Protein AF-A0A379KR46-F1 (afdb_monomer)

Secondary structure (DSSP, 8-state):
----------------------TTTTTHHHHHHHHHHHTTS-PPPHHHHHHHHS-HHHHHHHHHHHHHHHHTTT-TTS-HHHHHHHHHHHS-HHHHHHHHHHHTSTTT--HHHHHHHHHHHT-HHHHHHHTTSHHHHHHHHHHHHHHHHHHH-HHHHHHHHHHHHHHHHHHHHHHHHH-

Structure (mmCIF, N/CA/C/O backbone):
data_AF-A0A379KR46-F1
#
_entry.id   AF-A0A379KR46-F1
#
loop_
_atom_site.group_PDB
_atom_site.id
_atom_site.type_symbol
_atom_site.label_atom_id
_atom_site.label_alt_id
_atom_site.label_comp_id
_atom_site.label_asym_id
_atom_site.label_entity_id
_atom_site.label_seq_id
_atom_site.pdbx_PDB_ins_code
_atom_site.Cartn_x
_atom_site.Cartn_y
_atom_site.Cartn_z
_atom_site.occupancy
_atom_site.B_iso_or_equiv
_atom_site.auth_seq_id
_atom_site.auth_comp_id
_atom_site.auth_asym_id
_atom_site.auth_atom_id
_atom_site.pdbx_PDB_model_num
ATOM 1 N N . MET A 1 1 ? -64.060 18.396 -31.818 1.00 41.81 1 MET A N 1
ATOM 2 C CA . MET A 1 1 ? -65.207 18.612 -32.723 1.00 41.81 1 MET A CA 1
ATOM 3 C C . MET A 1 1 ? -65.000 19.946 -33.427 1.00 41.81 1 MET A C 1
ATOM 5 O O . MET A 1 1 ? -64.662 20.890 -32.730 1.00 41.81 1 MET A O 1
ATOM 9 N N . HIS A 1 2 ? -65.228 19.985 -34.747 1.00 34.94 2 HIS A N 1
ATOM 10 C CA . HIS A 1 2 ? -65.088 21.125 -35.679 1.00 34.94 2 HIS A CA 1
ATOM 11 C C . HIS A 1 2 ? -63.636 21.483 -36.040 1.00 34.94 2 HIS A C 1
ATOM 13 O O . HIS A 1 2 ? -62.817 21.691 -35.162 1.00 34.94 2 HIS A O 1
ATOM 19 N N . GLY A 1 3 ? -63.212 21.564 -37.299 1.00 32.44 3 GLY A N 1
ATOM 20 C CA . GLY A 1 3 ? -63.910 21.513 -38.584 1.00 32.44 3 GLY A CA 1
ATOM 21 C C . GLY A 1 3 ? -63.026 22.236 -39.611 1.00 32.44 3 GLY A C 1
ATOM 22 O O . GLY A 1 3 ? -62.538 23.323 -39.322 1.00 32.44 3 GLY A O 1
ATOM 23 N N . ARG A 1 4 ? -62.777 21.615 -40.774 1.00 38.91 4 ARG A N 1
ATOM 24 C CA . ARG A 1 4 ? -62.197 22.265 -41.974 1.00 38.91 4 ARG A CA 1
ATOM 25 C C . ARG A 1 4 ? -63.161 23.354 -42.501 1.00 38.91 4 ARG A C 1
ATOM 27 O O . ARG A 1 4 ? -64.336 23.296 -42.131 1.00 38.91 4 ARG A O 1
ATOM 34 N N . PRO A 1 5 ? -62.734 24.301 -43.366 1.00 45.25 5 PRO A N 1
ATOM 35 C CA . PRO A 1 5 ? -62.734 24.036 -44.819 1.00 45.25 5 PRO A CA 1
ATOM 36 C C . PRO A 1 5 ? -61.632 24.740 -45.652 1.00 45.25 5 PRO A C 1
ATOM 38 O O . PRO A 1 5 ? -60.876 25.578 -45.169 1.00 45.25 5 PRO A O 1
ATOM 41 N N . ASP A 1 6 ? -61.582 24.317 -46.918 1.00 38.91 6 ASP A N 1
ATOM 42 C CA . ASP A 1 6 ? -60.779 24.740 -48.073 1.00 38.91 6 ASP A CA 1
ATOM 43 C C . ASP A 1 6 ? -60.742 26.249 -48.394 1.00 38.91 6 ASP A C 1
ATOM 45 O O . ASP A 1 6 ? -61.705 26.962 -48.131 1.00 38.91 6 ASP A O 1
ATOM 49 N N . LEU A 1 7 ? -59.701 26.699 -49.118 1.00 32.31 7 LEU A N 1
ATOM 50 C CA . LEU A 1 7 ? -59.854 27.177 -50.508 1.00 32.31 7 LEU A CA 1
ATOM 51 C C . LEU A 1 7 ? -58.496 27.411 -51.205 1.00 32.31 7 LEU A C 1
ATOM 53 O O . LEU A 1 7 ? -57.558 27.971 -50.643 1.00 32.31 7 LEU A O 1
ATOM 57 N N . ALA A 1 8 ? -58.430 26.981 -52.463 1.00 38.91 8 ALA A N 1
ATOM 58 C CA . ALA A 1 8 ? -57.297 27.076 -53.377 1.00 38.91 8 ALA A CA 1
ATOM 59 C C . ALA A 1 8 ? -57.137 28.466 -54.022 1.00 38.91 8 ALA A C 1
ATOM 61 O O . ALA A 1 8 ? -58.141 29.090 -54.349 1.00 38.91 8 ALA A O 1
ATOM 62 N N . ILE A 1 9 ? -55.892 28.867 -54.339 1.00 33.34 9 ILE A N 1
ATOM 63 C CA . ILE A 1 9 ? -55.554 29.799 -55.437 1.00 33.34 9 ILE A CA 1
ATOM 64 C C . ILE A 1 9 ? -54.238 29.346 -56.120 1.00 33.34 9 ILE A C 1
ATOM 66 O O . ILE A 1 9 ? -53.209 29.166 -55.476 1.00 33.34 9 ILE A O 1
ATOM 70 N N . ILE A 1 10 ? -54.305 29.161 -57.442 1.00 32.22 10 ILE A N 1
ATOM 71 C CA . ILE A 1 10 ? -53.233 28.969 -58.456 1.00 32.22 10 ILE A CA 1
ATOM 72 C C . ILE A 1 10 ? -53.010 30.352 -59.148 1.00 32.22 10 ILE A C 1
ATOM 74 O O . ILE A 1 10 ? -53.949 31.144 -59.049 1.00 32.22 10 ILE A O 1
ATOM 78 N N . PRO A 1 11 ? -51.961 30.712 -59.948 1.00 39.53 11 PRO A N 1
ATOM 79 C CA . PRO A 1 11 ? -50.599 30.199 -60.227 1.00 39.53 11 PRO A CA 1
ATOM 80 C C . PRO A 1 11 ? -49.478 31.271 -60.069 1.00 39.53 11 PRO A C 1
ATOM 82 O O . PRO A 1 11 ? -49.727 32.470 -59.998 1.00 39.53 11 PRO A O 1
ATOM 85 N N . GLY A 1 12 ? -48.206 30.861 -60.164 1.00 31.16 12 GLY A N 1
ATOM 86 C CA . GLY A 1 12 ? -47.078 31.790 -60.328 1.00 31.16 12 GLY A CA 1
ATOM 87 C C . GLY A 1 12 ? -45.808 31.097 -60.814 1.00 31.16 12 GLY A C 1
ATOM 88 O O . GLY A 1 12 ? -44.987 30.645 -60.023 1.00 31.16 12 GLY A O 1
ATOM 89 N N . LEU A 1 13 ? -45.657 30.988 -62.132 1.00 37.47 13 LEU A N 1
ATOM 90 C CA . LEU A 1 13 ? -44.491 30.417 -62.797 1.00 37.47 13 LEU A CA 1
ATOM 91 C C . LEU A 1 13 ? -43.294 31.384 -62.687 1.00 37.47 13 LEU A C 1
ATOM 93 O O . LEU A 1 13 ? -43.319 32.454 -63.287 1.00 37.47 13 LEU A O 1
ATOM 97 N N . LYS A 1 14 ? -42.207 30.985 -62.017 1.00 35.34 14 LYS A N 1
ATOM 98 C CA . LYS A 1 14 ? -40.848 31.404 -62.402 1.00 35.34 14 LYS A CA 1
ATOM 99 C C . LYS A 1 14 ? -39.841 30.303 -62.075 1.00 35.34 14 LYS A C 1
ATOM 101 O O . LYS A 1 14 ? -39.459 30.091 -60.931 1.00 35.34 14 LYS A O 1
ATOM 106 N N . ARG A 1 15 ? -39.386 29.618 -63.127 1.00 43.03 15 ARG A N 1
ATOM 107 C CA . ARG A 1 15 ? -38.084 28.944 -63.139 1.00 43.03 15 ARG A CA 1
ATOM 108 C C . ARG A 1 15 ? -37.009 30.028 -63.054 1.00 43.03 15 ARG A C 1
ATOM 110 O O . ARG A 1 15 ? -36.939 30.873 -63.941 1.00 43.03 15 ARG A O 1
ATOM 117 N N . ALA A 1 16 ? -36.149 29.948 -62.048 1.00 40.12 16 ALA A N 1
ATOM 118 C CA . ALA A 1 16 ? -34.805 30.503 -62.104 1.00 40.12 16 ALA A CA 1
ATOM 119 C C . ALA A 1 16 ? -33.833 29.369 -61.766 1.00 40.12 16 ALA A C 1
ATOM 121 O O . ALA A 1 16 ? -33.983 28.672 -60.765 1.00 40.12 16 ALA A O 1
ATOM 122 N N . GLN A 1 17 ? -32.915 29.125 -62.691 1.00 44.91 17 GLN A N 1
ATOM 123 C CA . GLN A 1 17 ? -31.871 28.118 -62.605 1.00 44.91 17 GLN A CA 1
ATOM 124 C C . GLN A 1 17 ? -30.710 28.608 -61.720 1.00 44.91 17 GLN A C 1
ATOM 126 O O . GLN A 1 17 ? -30.436 29.803 -61.701 1.00 44.91 17 GLN A O 1
ATOM 131 N N . GLY A 1 18 ? -29.967 27.668 -61.115 1.00 39.28 18 GLY A N 1
ATOM 132 C CA . GLY A 1 18 ? -28.500 27.762 -61.019 1.00 39.28 18 GLY A CA 1
ATOM 133 C C . GLY A 1 18 ? -27.840 28.095 -59.668 1.00 39.28 18 GLY A C 1
ATOM 134 O O . GLY A 1 18 ? -27.579 29.257 -59.405 1.00 39.28 18 GLY A O 1
ATOM 135 N N . GLN A 1 19 ? -27.417 27.029 -58.957 1.00 52.78 19 GLN A N 1
ATOM 136 C CA . GLN A 1 19 ? -26.194 26.870 -58.116 1.00 52.78 19 GLN A CA 1
ATOM 137 C C . GLN A 1 19 ? -25.970 27.730 -56.840 1.00 52.78 19 GLN A C 1
ATOM 139 O O . GLN A 1 19 ? -26.456 28.848 -56.754 1.00 52.78 19 GLN A O 1
ATOM 144 N N . PRO A 1 20 ? -25.093 27.309 -55.891 1.00 49.78 20 PRO A N 1
ATOM 145 C CA . PRO A 1 20 ? -24.683 25.960 -55.468 1.00 49.78 20 PRO A CA 1
ATOM 146 C C . PRO A 1 20 ? -24.885 25.726 -53.945 1.00 49.78 20 PRO A C 1
ATOM 148 O O . PRO A 1 20 ? -24.762 26.641 -53.136 1.00 49.78 20 PRO A O 1
ATOM 151 N N . MET A 1 21 ? -25.104 24.473 -53.517 1.00 45.44 21 MET A N 1
ATO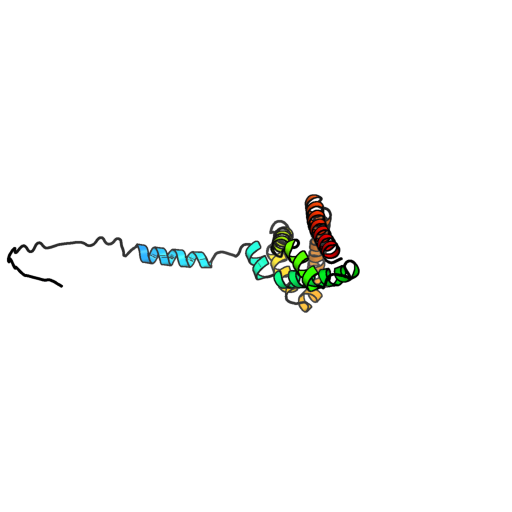M 152 C CA . MET A 1 21 ? -24.907 24.114 -52.102 1.00 45.44 21 MET A CA 1
ATOM 153 C C . MET A 1 21 ? -23.431 24.319 -51.730 1.00 45.44 21 MET A C 1
ATOM 155 O O . MET A 1 21 ? -22.558 23.849 -52.475 1.00 45.44 21 MET A O 1
ATOM 159 N N . PRO A 1 22 ? -23.116 24.990 -50.607 1.00 49.19 22 PRO A N 1
ATOM 160 C CA . PRO A 1 22 ? -21.738 25.211 -50.221 1.00 49.19 22 PRO A CA 1
ATOM 161 C C . PRO A 1 22 ? -21.111 23.851 -49.929 1.00 49.19 22 PRO A C 1
ATOM 163 O O . PRO A 1 22 ? -21.611 23.049 -49.141 1.00 49.19 22 PRO A O 1
ATOM 166 N N . ARG A 1 23 ? -19.982 23.597 -50.587 1.00 55.41 23 ARG A N 1
ATOM 167 C CA . ARG A 1 23 ? -19.127 22.409 -50.458 1.00 55.41 23 ARG A CA 1
ATOM 168 C C . ARG A 1 23 ? -18.487 22.272 -49.057 1.00 55.41 23 ARG A C 1
ATOM 170 O O . ARG A 1 23 ? -17.442 21.648 -48.932 1.00 55.41 23 ARG A O 1
ATOM 177 N N . LEU A 1 24 ? -19.083 22.852 -48.013 1.00 51.16 24 LEU A N 1
ATOM 178 C CA . LEU A 1 24 ? -18.524 22.947 -46.662 1.00 51.16 24 LEU A CA 1
ATOM 179 C C . LEU A 1 24 ? -18.776 21.686 -45.817 1.00 51.16 24 LEU A C 1
ATOM 181 O O . LEU A 1 24 ? -17.946 21.332 -44.988 1.00 51.16 24 LEU A O 1
ATOM 185 N N . CYS A 1 25 ? -19.857 20.939 -46.072 1.00 49.91 25 CYS A N 1
ATOM 186 C CA . CYS A 1 25 ? -20.172 19.729 -45.295 1.00 49.91 25 CYS A CA 1
ATOM 187 C C . CYS A 1 25 ? -19.333 18.493 -45.667 1.00 49.91 25 CYS A C 1
ATOM 189 O O . CYS A 1 25 ? -19.367 17.500 -44.949 1.00 49.91 25 CYS A O 1
ATOM 191 N N . LYS A 1 26 ? -18.569 18.521 -46.769 1.00 51.00 26 LYS A N 1
ATOM 192 C CA . LYS A 1 26 ? -17.764 17.365 -47.220 1.00 51.00 26 LYS A CA 1
ATOM 193 C C . LYS A 1 26 ? -16.313 17.372 -46.724 1.00 51.00 26 LYS A C 1
ATOM 195 O O . LYS A 1 26 ? -15.615 16.388 -46.931 1.00 51.00 26 LYS A O 1
ATOM 200 N N . LEU A 1 27 ? -15.875 18.442 -46.056 1.00 53.03 27 LEU A N 1
ATOM 201 C CA . LEU A 1 27 ? -14.517 18.569 -45.508 1.00 53.03 27 LEU A CA 1
ATOM 202 C C . LEU A 1 27 ? -14.442 18.353 -43.986 1.00 53.03 27 LEU A C 1
ATOM 204 O O . LEU A 1 27 ? -13.356 18.119 -43.470 1.00 53.03 27 LEU A O 1
ATOM 208 N N . LEU A 1 28 ? -15.574 18.360 -43.273 1.00 54.53 28 LEU A N 1
ATOM 209 C CA . LEU A 1 28 ? -15.612 18.106 -41.823 1.00 54.53 28 LEU A CA 1
ATOM 210 C C . LEU A 1 28 ? -15.568 16.612 -41.467 1.00 54.53 28 LEU A C 1
ATOM 212 O O . LEU A 1 28 ? -15.017 16.244 -40.433 1.00 54.53 28 LEU A O 1
ATOM 216 N N . LEU A 1 29 ? -16.095 15.741 -42.335 1.00 54.47 29 LEU A N 1
ATOM 217 C CA . LEU A 1 29 ? -16.080 14.292 -42.121 1.00 54.47 29 LEU A CA 1
ATOM 218 C C . LEU A 1 29 ? -14.655 13.696 -42.070 1.00 54.47 29 LEU A C 1
ATOM 220 O O . LEU A 1 29 ? -14.362 12.991 -41.109 1.00 54.47 29 LEU A O 1
ATOM 224 N N . PRO A 1 30 ? -13.732 13.984 -43.017 1.00 57.59 30 PRO A N 1
ATOM 225 C CA . PRO A 1 30 ? -12.372 13.441 -42.944 1.00 57.59 30 PRO A CA 1
ATOM 226 C C . PRO A 1 30 ? -11.552 14.022 -41.780 1.00 57.59 30 PRO A C 1
ATOM 228 O O . PRO A 1 30 ? -10.641 13.355 -41.300 1.00 57.59 30 PRO A O 1
ATOM 231 N N . LEU A 1 31 ? -11.892 15.220 -41.282 1.00 55.91 31 LEU A N 1
ATOM 232 C CA . LEU A 1 31 ? -11.213 15.826 -40.130 1.00 55.91 31 LEU A CA 1
ATOM 233 C C . LEU A 1 31 ? -11.553 15.109 -38.810 1.00 55.91 31 LEU A C 1
ATOM 235 O O . LEU A 1 31 ? -10.679 14.926 -37.967 1.00 55.91 31 LEU A O 1
ATOM 239 N N . LEU A 1 32 ? -12.801 14.649 -38.655 1.00 56.19 32 LEU A N 1
ATOM 240 C CA . LEU A 1 32 ? -13.227 13.843 -37.503 1.00 56.19 32 LEU A CA 1
ATOM 241 C C . LEU A 1 32 ? -12.596 12.440 -37.509 1.00 56.19 32 LEU A C 1
ATOM 243 O O . LEU A 1 32 ? -12.240 11.929 -36.451 1.00 56.19 32 LEU A O 1
ATOM 247 N N . PHE A 1 33 ? -12.386 11.842 -38.687 1.00 56.69 33 PHE A N 1
ATOM 248 C CA . PHE A 1 33 ? -11.682 10.557 -38.803 1.00 56.69 33 PHE A CA 1
ATOM 249 C C . PHE A 1 33 ? -10.163 10.677 -38.592 1.00 56.69 33 PHE A C 1
ATOM 251 O O . PHE A 1 33 ? -9.554 9.743 -38.078 1.00 56.69 33 PHE A O 1
ATOM 258 N N . ALA A 1 34 ? -9.548 11.819 -38.918 1.00 55.53 34 ALA A N 1
ATOM 259 C CA . ALA A 1 34 ? -8.129 12.056 -38.644 1.00 55.53 34 ALA A CA 1
ATOM 260 C C . ALA A 1 34 ? -7.836 12.240 -37.141 1.00 55.53 34 ALA A C 1
ATOM 262 O O . ALA A 1 34 ? -6.824 11.742 -36.657 1.00 55.53 34 ALA A O 1
ATOM 263 N N . ALA A 1 35 ? -8.740 12.878 -36.386 1.00 56.34 35 ALA A N 1
ATOM 264 C CA . ALA A 1 35 ? -8.610 13.016 -34.930 1.00 56.34 35 ALA A CA 1
ATOM 265 C C . ALA A 1 35 ? -8.801 11.684 -34.175 1.00 56.34 35 ALA A C 1
ATOM 267 O O . ALA A 1 35 ? -8.213 11.482 -33.114 1.00 56.34 35 ALA A O 1
ATOM 268 N N . ALA A 1 36 ? -9.582 10.749 -34.730 1.00 56.97 36 ALA A N 1
ATOM 269 C CA . ALA A 1 36 ? -9.750 9.416 -34.150 1.00 56.97 36 ALA A CA 1
ATOM 270 C C . ALA A 1 36 ? -8.470 8.560 -34.241 1.00 56.97 36 ALA A C 1
ATOM 272 O O . ALA A 1 36 ? -8.246 7.713 -33.382 1.00 56.97 36 ALA A O 1
ATOM 273 N N . LEU A 1 37 ? -7.608 8.797 -35.238 1.00 54.44 37 LEU A N 1
ATOM 274 C CA . LEU A 1 37 ? -6.364 8.039 -35.427 1.00 54.44 37 LEU A CA 1
ATOM 275 C C . LEU A 1 37 ? -5.211 8.529 -34.538 1.00 54.44 37 LEU A C 1
ATOM 277 O O . LEU A 1 37 ? -4.303 7.754 -34.259 1.00 54.44 37 LEU A O 1
ATOM 281 N N . THR A 1 38 ? -5.251 9.768 -34.035 1.00 56.41 38 THR A N 1
ATOM 282 C CA . THR A 1 38 ? -4.23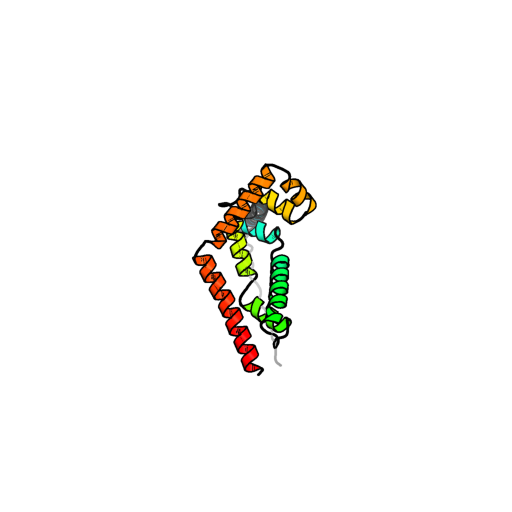5 10.277 -33.093 1.00 56.41 38 THR A CA 1
ATOM 283 C C . THR A 1 38 ? -4.512 9.897 -31.636 1.00 56.41 38 THR A C 1
ATOM 285 O O . THR A 1 38 ? -3.608 9.969 -30.812 1.00 56.41 38 THR A O 1
ATOM 288 N N . ALA A 1 39 ? -5.738 9.476 -31.302 1.00 57.09 39 ALA A N 1
ATOM 289 C CA . ALA A 1 39 ? -6.099 9.041 -29.948 1.00 57.09 39 ALA A CA 1
ATOM 290 C C . ALA A 1 39 ? -5.626 7.609 -29.616 1.00 57.09 39 ALA A C 1
ATOM 292 O O . ALA A 1 39 ? -5.644 7.215 -28.454 1.00 57.09 39 ALA A O 1
ATOM 293 N N . CYS A 1 40 ? -5.189 6.832 -30.614 1.00 57.72 40 CYS A N 1
ATOM 294 C CA . CYS A 1 40 ? -4.670 5.474 -30.412 1.00 57.72 40 CYS A CA 1
ATOM 295 C C . CYS A 1 40 ? -3.146 5.408 -30.210 1.00 57.72 40 CYS A C 1
ATOM 297 O O . CYS A 1 40 ? -2.644 4.339 -29.882 1.00 57.72 40 CYS A O 1
ATOM 299 N N . ASP A 1 41 ? -2.426 6.523 -30.374 1.00 59.97 41 ASP A N 1
ATOM 300 C CA . ASP A 1 41 ? -0.959 6.592 -30.233 1.00 59.97 41 ASP A CA 1
ATOM 301 C C . ASP A 1 41 ? -0.510 7.193 -28.887 1.00 59.97 41 ASP A C 1
ATOM 303 O O . ASP A 1 41 ? 0.678 7.414 -28.640 1.00 59.97 41 ASP A O 1
ATOM 307 N N . GLN A 1 42 ? -1.455 7.483 -27.989 1.00 73.50 42 GLN A N 1
ATOM 308 C CA . GLN A 1 42 ? -1.141 8.092 -26.705 1.00 73.50 42 GLN A CA 1
ATOM 309 C C . GLN A 1 42 ? -0.698 7.008 -25.720 1.00 73.50 42 GLN A C 1
ATOM 311 O O . GLN A 1 42 ? -1.503 6.216 -25.230 1.00 73.50 42 GLN A O 1
ATOM 316 N N . LYS A 1 43 ? 0.612 6.956 -25.448 1.00 82.75 43 LYS A N 1
ATOM 317 C CA . LYS A 1 43 ? 1.173 6.096 -24.400 1.00 82.75 43 LYS A CA 1
ATOM 318 C C . LYS A 1 43 ? 0.432 6.380 -23.083 1.00 82.75 43 LYS A C 1
ATOM 320 O O . LYS A 1 43 ? 0.350 7.552 -22.709 1.00 82.75 43 LYS A O 1
ATOM 325 N N . PRO A 1 44 ? -0.071 5.349 -22.376 1.00 90.50 44 PRO A N 1
ATOM 326 C CA . PRO A 1 44 ? -0.766 5.555 -21.114 1.00 90.50 44 PRO A CA 1
ATOM 327 C C . PRO A 1 44 ? 0.162 6.246 -20.117 1.00 90.50 44 PRO A C 1
ATOM 329 O O . PRO A 1 44 ? 1.358 5.942 -20.041 1.00 90.50 44 PRO A O 1
ATOM 332 N N . THR A 1 45 ? -0.390 7.162 -19.337 1.00 94.56 45 THR A N 1
ATOM 333 C CA . THR A 1 45 ? 0.309 7.811 -18.227 1.00 94.56 45 THR A CA 1
ATOM 334 C C . THR A 1 45 ? 0.753 6.776 -17.191 1.00 94.56 45 THR A C 1
ATOM 336 O O . THR A 1 45 ? 0.195 5.680 -17.100 1.00 94.56 45 THR A O 1
ATOM 339 N N . ARG A 1 46 ? 1.752 7.110 -16.363 1.00 95.94 46 ARG A N 1
ATOM 340 C CA . ARG A 1 46 ? 2.187 6.218 -15.274 1.00 95.94 46 ARG A CA 1
ATOM 341 C C . ARG A 1 46 ? 1.032 5.840 -14.340 1.00 95.94 46 ARG A C 1
ATOM 343 O O . ARG A 1 46 ? 0.949 4.694 -13.915 1.00 95.94 46 ARG A O 1
ATOM 350 N N . GLU A 1 47 ? 0.136 6.776 -14.051 1.00 96.75 47 GLU A N 1
ATOM 351 C CA . GLU A 1 47 ? -1.033 6.555 -13.194 1.00 96.75 47 GLU A CA 1
ATOM 352 C C . GLU A 1 47 ? -2.018 5.551 -13.808 1.00 96.75 47 GLU A C 1
ATOM 354 O O . GLU A 1 47 ? -2.431 4.605 -13.135 1.00 96.75 47 GLU A O 1
ATOM 359 N N . GLU A 1 48 ? -2.328 5.689 -15.100 1.00 95.69 48 GLU A N 1
ATOM 360 C CA . GLU A 1 48 ? -3.162 4.726 -15.833 1.00 95.69 48 GLU A CA 1
ATOM 361 C C . GLU A 1 48 ? -2.516 3.341 -15.867 1.00 95.69 48 GLU A C 1
ATOM 363 O O . GLU A 1 48 ? -3.190 2.334 -15.644 1.00 95.69 48 GLU A O 1
ATOM 368 N N . GLN A 1 49 ? -1.198 3.276 -16.080 1.00 95.00 49 GLN A N 1
ATOM 369 C CA . GLN A 1 49 ? -0.475 2.010 -16.044 1.00 95.00 49 GLN A CA 1
ATOM 370 C C . GLN A 1 49 ? -0.527 1.367 -14.654 1.00 95.00 49 GLN A C 1
ATOM 372 O O . GLN A 1 49 ? -0.732 0.160 -14.576 1.00 95.00 49 GLN A O 1
ATOM 377 N N . ILE A 1 50 ? -0.383 2.134 -13.566 1.00 95.38 50 ILE A N 1
ATOM 378 C CA . ILE A 1 50 ? -0.497 1.625 -12.188 1.00 95.38 50 ILE A CA 1
ATOM 379 C C . ILE A 1 50 ? -1.879 1.013 -11.954 1.00 95.38 50 ILE A C 1
ATOM 381 O O . ILE A 1 50 ? -1.955 -0.133 -11.513 1.00 95.38 50 ILE A O 1
ATOM 385 N N . VAL A 1 51 ? -2.951 1.739 -12.292 1.00 94.81 51 VAL A N 1
ATOM 386 C CA . VAL A 1 51 ? -4.336 1.268 -12.111 1.00 94.81 51 VAL A CA 1
ATOM 387 C C . VAL A 1 51 ? -4.615 0.017 -12.944 1.00 94.81 51 VAL A C 1
ATOM 389 O O . VAL A 1 51 ? -5.266 -0.905 -12.465 1.00 94.81 51 VAL A O 1
ATOM 392 N N . ALA A 1 52 ? -4.105 -0.043 -14.175 1.00 93.88 52 ALA A N 1
ATOM 393 C CA . ALA A 1 52 ? -4.312 -1.189 -15.055 1.00 93.88 52 ALA A CA 1
ATOM 394 C C . ALA A 1 52 ? -3.443 -2.406 -14.691 1.00 93.88 52 ALA A C 1
ATOM 396 O O . ALA A 1 52 ? -3.766 -3.535 -15.073 1.00 93.88 52 ALA A O 1
ATOM 397 N N . SER A 1 53 ? -2.308 -2.187 -14.020 1.00 92.12 53 SER A N 1
ATOM 398 C CA . SER A 1 53 ? -1.262 -3.204 -13.885 1.00 92.12 53 SER A CA 1
ATOM 399 C C . SER A 1 53 ? -1.193 -3.861 -12.519 1.00 92.12 53 SER A C 1
ATOM 401 O O . SER A 1 53 ? -0.966 -5.071 -12.439 1.00 92.12 53 SER A O 1
ATOM 403 N N . LEU A 1 54 ? -1.368 -3.073 -11.461 1.00 91.88 54 LEU A N 1
ATOM 404 C CA . LEU A 1 54 ? -1.199 -3.529 -10.090 1.00 91.88 54 LEU A CA 1
ATOM 405 C C . LEU A 1 54 ? -2.559 -3.946 -9.492 1.00 91.88 54 LEU A C 1
ATOM 407 O O . LEU A 1 54 ? -3.565 -3.292 -9.768 1.00 91.88 54 LEU A O 1
ATOM 411 N N . PRO A 1 55 ? -2.613 -5.006 -8.664 1.00 91.56 55 PRO A N 1
ATOM 412 C CA . PRO A 1 55 ? -3.854 -5.519 -8.076 1.00 91.56 55 PRO A CA 1
ATOM 413 C C . PRO A 1 55 ? -4.311 -4.654 -6.885 1.00 91.56 55 PRO A C 1
ATOM 415 O O . PRO A 1 55 ? -4.252 -5.070 -5.727 1.00 91.56 55 PRO A O 1
ATOM 418 N N . LEU A 1 56 ? -4.676 -3.394 -7.156 1.00 91.94 56 LEU A N 1
ATOM 419 C CA . LEU A 1 56 ? -4.993 -2.392 -6.130 1.00 91.94 56 LEU A CA 1
ATOM 420 C C . LEU A 1 56 ? -6.176 -2.818 -5.267 1.00 91.94 56 LEU A C 1
ATOM 422 O O . LEU A 1 56 ? -6.088 -2.757 -4.042 1.00 91.94 56 LEU A O 1
ATOM 426 N N . GLN A 1 57 ? -7.266 -3.245 -5.906 1.00 94.06 57 GLN A N 1
ATOM 427 C CA . GLN A 1 57 ? -8.490 -3.610 -5.205 1.00 94.06 57 GLN A CA 1
ATOM 428 C C . GLN A 1 57 ? -8.278 -4.870 -4.366 1.00 94.06 57 GLN A C 1
ATOM 430 O O . GLN A 1 57 ? -8.666 -4.906 -3.205 1.00 94.06 57 GLN A O 1
ATOM 435 N N . GLU A 1 58 ? -7.624 -5.891 -4.914 1.00 93.62 58 GLU A N 1
ATOM 436 C CA . GLU A 1 58 ? -7.380 -7.142 -4.200 1.00 93.62 58 GLU A CA 1
ATOM 437 C C . GLU A 1 58 ? -6.445 -6.927 -3.007 1.00 93.62 58 GLU A C 1
ATOM 439 O O . GLU A 1 58 ? -6.700 -7.447 -1.921 1.00 93.62 58 GLU A O 1
ATOM 444 N N . ALA A 1 59 ? -5.387 -6.126 -3.177 1.00 92.31 59 ALA A N 1
ATOM 445 C CA . ALA A 1 59 ? -4.494 -5.772 -2.078 1.00 92.31 59 ALA A CA 1
ATOM 446 C C . ALA A 1 59 ? -5.217 -4.954 -0.996 1.00 92.31 59 ALA A C 1
ATOM 448 O O . ALA A 1 59 ? -4.983 -5.174 0.192 1.00 92.31 59 ALA A O 1
ATOM 449 N N . TYR A 1 60 ? -6.094 -4.030 -1.397 1.00 96.19 60 TYR A N 1
ATOM 450 C CA . TYR A 1 60 ? -6.932 -3.254 -0.487 1.00 96.19 60 TYR A CA 1
ATOM 451 C C . TYR A 1 60 ? -7.846 -4.154 0.351 1.00 96.19 60 TYR A C 1
ATOM 453 O O . TYR A 1 60 ? -7.774 -4.126 1.579 1.00 96.19 60 TYR A O 1
ATOM 461 N N . GLU A 1 61 ? -8.650 -4.997 -0.301 1.00 97.38 61 GLU A N 1
ATOM 462 C CA . GLU A 1 61 ? -9.583 -5.901 0.380 1.00 97.38 61 GLU A CA 1
ATOM 463 C C . GLU A 1 61 ? -8.843 -6.864 1.312 1.00 97.38 61 GLU A C 1
ATOM 465 O O . GLU A 1 61 ? -9.215 -7.012 2.475 1.00 97.38 61 GLU A O 1
ATOM 470 N N . HIS A 1 62 ? -7.723 -7.434 0.855 1.00 96.12 62 HIS A N 1
ATOM 471 C CA . HIS A 1 62 ? -6.904 -8.315 1.684 1.00 96.12 62 HIS A CA 1
ATOM 472 C C . HIS A 1 62 ? -6.381 -7.618 2.950 1.00 96.12 62 HIS A C 1
ATOM 474 O O . HIS A 1 62 ? -6.352 -8.217 4.027 1.00 96.12 62 HIS A O 1
ATOM 480 N N . ASN A 1 63 ? -5.967 -6.352 2.844 1.00 94.94 63 ASN A N 1
ATOM 481 C CA . ASN A 1 63 ? -5.506 -5.578 3.995 1.00 94.94 63 ASN A CA 1
ATOM 482 C C . ASN A 1 63 ? -6.654 -5.256 4.958 1.00 94.94 63 ASN A C 1
ATOM 484 O O . ASN A 1 63 ? -6.482 -5.405 6.169 1.00 94.94 63 ASN A O 1
ATOM 488 N N . ILE A 1 64 ? -7.818 -4.866 4.433 1.00 97.94 64 ILE A N 1
ATOM 489 C CA . ILE A 1 64 ? -9.023 -4.597 5.222 1.00 97.94 64 ILE A CA 1
ATOM 490 C C . ILE A 1 64 ? -9.452 -5.846 6.003 1.00 97.94 64 ILE A C 1
ATOM 492 O O . ILE A 1 64 ? -9.647 -5.758 7.214 1.00 97.94 64 ILE A O 1
ATOM 496 N N . ASP A 1 65 ? -9.514 -7.011 5.355 1.00 97.94 65 ASP A N 1
ATOM 497 C CA . ASP A 1 65 ? -9.879 -8.275 6.006 1.00 97.94 65 ASP A CA 1
ATOM 498 C C . ASP A 1 65 ? -8.896 -8.649 7.119 1.00 97.94 65 ASP A C 1
ATOM 500 O O . ASP A 1 65 ? -9.292 -9.012 8.229 1.00 97.94 65 ASP A O 1
ATOM 504 N N . ARG A 1 66 ? -7.591 -8.504 6.863 1.00 97.75 66 ARG A N 1
ATOM 505 C CA . ARG A 1 66 ? -6.566 -8.778 7.877 1.00 97.75 66 ARG A CA 1
ATOM 506 C C . ARG A 1 66 ? -6.658 -7.835 9.069 1.00 97.75 66 ARG A C 1
ATOM 508 O O . ARG A 1 66 ? -6.487 -8.286 10.200 1.00 97.75 66 ARG A O 1
ATOM 515 N N . MET A 1 67 ? -6.891 -6.546 8.835 1.00 97.19 67 MET A N 1
ATOM 516 C CA . MET A 1 67 ? -7.043 -5.567 9.911 1.00 97.19 67 MET A CA 1
ATOM 517 C C . MET A 1 67 ? -8.317 -5.816 10.717 1.00 97.19 67 MET A C 1
ATOM 519 O O . MET A 1 67 ? -8.253 -5.789 11.944 1.00 97.19 67 MET A O 1
ATOM 523 N N . ALA A 1 68 ? -9.436 -6.125 10.054 1.00 98.00 68 ALA A N 1
ATOM 524 C CA . ALA A 1 68 ? -10.696 -6.436 10.721 1.00 98.00 68 ALA A CA 1
ATOM 525 C C . ALA A 1 68 ? -10.533 -7.631 11.665 1.00 98.00 68 ALA A C 1
ATOM 527 O O . ALA A 1 68 ? -10.814 -7.517 12.858 1.00 98.00 68 ALA A O 1
ATOM 528 N N . LEU A 1 69 ? -9.952 -8.728 11.166 1.00 96.81 69 LEU A N 1
ATOM 529 C CA . LEU A 1 69 ? -9.674 -9.917 11.967 1.00 96.81 69 LEU A CA 1
ATOM 530 C C . LEU A 1 69 ? -8.800 -9.603 13.191 1.00 96.81 69 LEU A C 1
ATOM 532 O O . LEU A 1 69 ? -9.039 -10.128 14.276 1.00 96.81 69 LEU A O 1
ATOM 536 N N . LEU A 1 70 ? -7.782 -8.752 13.045 1.00 96.44 70 LEU A N 1
ATOM 537 C CA . LEU A 1 70 ? -6.925 -8.367 14.169 1.00 96.44 70 LEU A CA 1
ATOM 538 C C . LEU A 1 70 ? -7.676 -7.538 15.218 1.00 96.44 70 LEU A C 1
ATOM 540 O O . LEU A 1 70 ? -7.481 -7.766 16.413 1.00 96.44 70 LEU A O 1
ATOM 544 N N . LEU A 1 71 ? -8.534 -6.618 14.780 1.00 97.25 71 LEU A N 1
ATOM 545 C CA . LEU A 1 71 ? -9.259 -5.693 15.651 1.00 97.25 71 LEU A CA 1
ATOM 546 C C . LEU A 1 71 ? -10.394 -6.355 16.438 1.00 97.25 71 LEU A C 1
ATOM 548 O O . LEU A 1 71 ? -10.705 -5.878 17.524 1.00 97.25 71 LEU A O 1
ATOM 552 N N . THR A 1 72 ? -10.935 -7.496 15.991 1.00 96.19 72 THR A N 1
ATOM 553 C CA . THR A 1 72 ? -11.901 -8.282 16.796 1.00 96.19 72 THR A CA 1
ATOM 554 C C . THR A 1 72 ? -11.364 -8.670 18.180 1.00 96.19 72 THR A C 1
ATOM 556 O O . THR A 1 72 ? -12.129 -8.903 19.109 1.00 96.19 72 THR A O 1
ATOM 559 N N .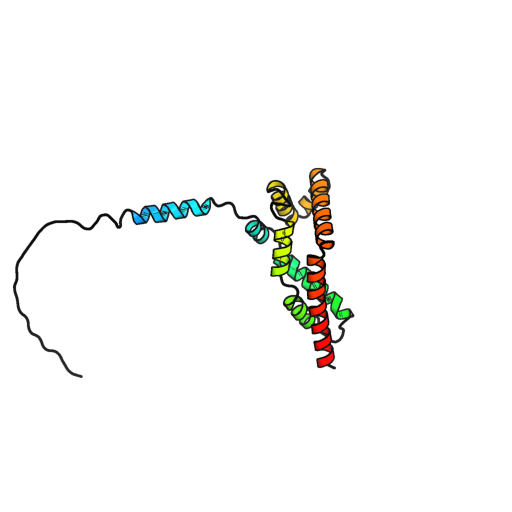 ARG A 1 73 ? -10.036 -8.734 18.350 1.00 95.00 73 ARG A N 1
ATOM 560 C CA . ARG A 1 73 ? -9.402 -9.068 19.635 1.00 95.00 73 ARG A CA 1
ATOM 561 C C . ARG A 1 73 ? -9.455 -7.921 20.638 1.00 95.00 73 ARG A C 1
ATOM 563 O O . ARG A 1 73 ? -9.499 -8.180 21.836 1.00 95.00 73 ARG A O 1
ATOM 570 N N . SER A 1 74 ? -9.379 -6.684 20.155 1.00 95.00 74 SER A N 1
ATOM 571 C CA . SER A 1 74 ? -9.451 -5.471 20.973 1.00 95.00 74 SER A CA 1
ATOM 572 C C . SER A 1 74 ? -10.872 -4.920 21.079 1.00 95.00 74 SER A C 1
ATOM 574 O O . SER A 1 74 ? -11.148 -4.222 22.045 1.00 95.00 74 SER A O 1
ATOM 576 N N . HIS A 1 75 ? -11.758 -5.297 20.152 1.00 96.38 75 HIS A N 1
ATOM 577 C CA . HIS A 1 75 ? -13.176 -4.935 20.132 1.00 96.38 75 HIS A CA 1
ATOM 578 C C . HIS A 1 75 ? -14.077 -6.181 20.124 1.00 96.38 75 HIS A C 1
ATOM 580 O O . HIS A 1 75 ? -14.722 -6.477 19.115 1.00 96.38 75 HIS A O 1
ATOM 586 N N . PRO A 1 76 ? -14.091 -6.979 21.208 1.00 95.06 76 PRO A N 1
ATOM 587 C CA . PRO A 1 76 ? -14.768 -8.276 21.230 1.00 95.06 76 PRO A CA 1
ATOM 588 C C . PRO A 1 76 ? -16.299 -8.179 21.167 1.00 95.06 76 PRO A C 1
ATOM 590 O O . PRO A 1 76 ? -16.959 -9.205 21.006 1.00 95.06 76 PRO A O 1
ATOM 593 N N . GLN A 1 77 ? -16.869 -6.981 21.337 1.00 95.56 77 GLN A N 1
ATOM 594 C CA . GLN A 1 77 ? -18.316 -6.758 21.285 1.00 95.56 77 GLN A CA 1
ATOM 595 C C . GLN A 1 77 ? -18.816 -6.442 19.871 1.00 95.56 77 GLN A C 1
ATOM 597 O O . GLN A 1 77 ? -20.022 -6.474 19.631 1.00 95.56 77 GLN A O 1
ATOM 602 N N . LEU A 1 78 ? -17.906 -6.151 18.938 1.00 97.38 78 LEU A N 1
ATOM 603 C CA . LEU A 1 78 ? -18.232 -5.864 17.546 1.00 97.38 78 LEU A CA 1
ATOM 604 C C . LEU A 1 78 ? -17.973 -7.094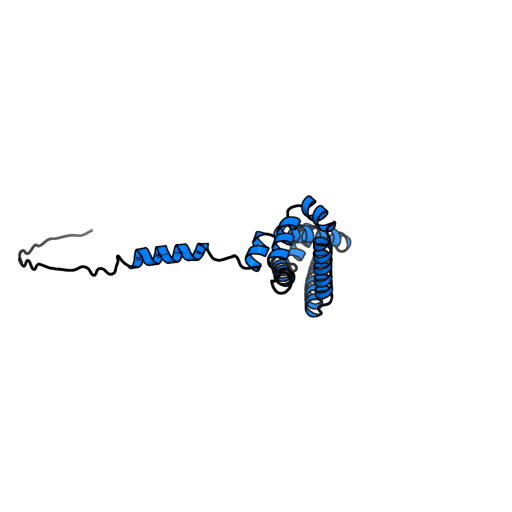 16.681 1.00 97.38 78 LEU A C 1
ATOM 606 O O . LEU A 1 78 ? -16.941 -7.757 16.795 1.00 97.38 78 LEU A O 1
ATOM 610 N N . ASP A 1 79 ? -18.899 -7.383 15.773 1.00 96.50 79 ASP A N 1
ATOM 611 C CA . ASP A 1 79 ? -18.664 -8.383 14.743 1.00 96.50 79 ASP A CA 1
ATOM 612 C C . ASP A 1 79 ? -17.656 -7.873 13.691 1.00 96.50 79 ASP A C 1
ATOM 614 O O . ASP A 1 79 ? -17.441 -6.671 13.499 1.00 96.50 79 ASP A O 1
ATOM 618 N N . GLU A 1 80 ? -17.023 -8.810 12.985 1.00 97.44 80 GLU A N 1
ATOM 619 C CA . GLU A 1 80 ? -15.990 -8.500 11.993 1.00 97.44 80 GLU A CA 1
ATOM 620 C C . GLU A 1 80 ? -16.516 -7.638 10.829 1.00 97.44 80 GLU A C 1
ATOM 622 O O . GLU A 1 80 ? -15.768 -6.829 10.280 1.00 97.44 80 GLU A O 1
ATOM 627 N N . GLU A 1 81 ? -17.789 -7.775 10.442 1.00 97.75 81 GLU A N 1
ATOM 628 C CA . GLU A 1 81 ? -18.384 -6.994 9.353 1.00 97.75 81 GLU A CA 1
ATOM 629 C C . GLU A 1 81 ? -18.550 -5.524 9.746 1.00 97.75 81 GLU A C 1
ATOM 631 O O . GLU A 1 81 ? -18.200 -4.636 8.961 1.00 97.75 81 GLU A O 1
ATOM 636 N N . THR A 1 82 ? -18.980 -5.262 10.979 1.00 98.12 82 THR A N 1
ATOM 637 C CA . THR A 1 82 ? -19.031 -3.916 11.556 1.00 98.12 82 THR A CA 1
ATOM 638 C C . THR A 1 82 ? -17.644 -3.269 11.550 1.00 98.12 82 THR A C 1
ATOM 640 O O . THR A 1 82 ? -17.481 -2.155 11.043 1.00 98.12 82 THR A O 1
ATOM 643 N N . ILE A 1 83 ? -16.612 -3.985 12.010 1.00 98.44 83 ILE A N 1
ATOM 644 C CA . ILE A 1 83 ? -15.226 -3.486 11.993 1.00 98.44 83 ILE A CA 1
ATOM 645 C C . ILE A 1 83 ? -14.757 -3.218 10.555 1.00 98.44 83 ILE A C 1
ATOM 647 O O . ILE A 1 83 ? -14.168 -2.172 10.272 1.00 98.44 83 ILE A O 1
ATOM 651 N N . ARG A 1 84 ? -15.052 -4.129 9.620 1.00 98.50 84 ARG A N 1
ATOM 652 C CA . ARG A 1 84 ? -14.729 -3.971 8.195 1.00 98.50 84 ARG A CA 1
ATOM 653 C C . ARG A 1 84 ? -15.359 -2.707 7.609 1.00 98.50 84 ARG A C 1
ATOM 655 O O . ARG A 1 84 ? -14.706 -1.988 6.853 1.00 98.50 84 ARG A O 1
ATOM 662 N N . SER A 1 85 ? -16.612 -2.425 7.962 1.00 98.12 85 SER A N 1
ATOM 663 C CA . SER A 1 85 ? -17.334 -1.227 7.525 1.00 98.12 85 SER A CA 1
ATOM 664 C C . SER A 1 85 ? -16.648 0.057 8.006 1.00 98.12 85 SER A C 1
ATOM 666 O O . SER A 1 85 ? -16.379 0.955 7.202 1.00 98.12 85 SER A O 1
ATOM 668 N N . VAL A 1 86 ? -16.265 0.112 9.287 1.00 98.31 86 VAL A N 1
ATOM 669 C CA . VAL A 1 86 ? -15.530 1.256 9.856 1.00 98.31 86 VAL A CA 1
ATOM 670 C C . VAL A 1 86 ? -14.163 1.426 9.192 1.00 98.31 86 VAL A C 1
ATOM 672 O O . VAL A 1 86 ? -13.794 2.540 8.817 1.00 98.31 86 VAL A O 1
ATOM 675 N N . LEU A 1 87 ? -13.425 0.335 8.971 1.00 98.19 87 LEU A N 1
ATOM 676 C CA . LEU A 1 87 ? -12.145 0.385 8.262 1.00 98.19 87 LEU A CA 1
ATOM 677 C C . LEU A 1 87 ? -12.307 0.966 6.853 1.00 98.19 87 LEU A C 1
ATOM 679 O O . LEU A 1 87 ? -11.573 1.883 6.494 1.00 98.19 87 LEU A O 1
ATOM 683 N N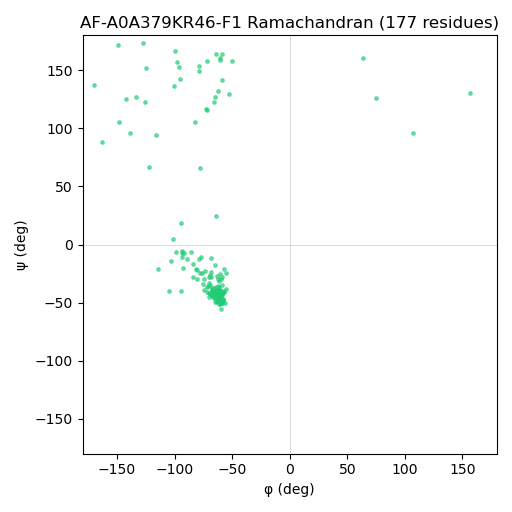 . ARG A 1 88 ? -13.298 0.508 6.077 1.00 97.88 88 ARG A N 1
ATOM 684 C CA . ARG A 1 88 ? -13.544 1.008 4.710 1.00 97.88 88 ARG A CA 1
ATOM 685 C C . ARG A 1 88 ? -13.931 2.486 4.658 1.00 97.88 88 ARG A C 1
ATOM 687 O O . ARG A 1 88 ? -13.675 3.150 3.656 1.00 97.88 88 ARG A O 1
ATOM 694 N N . LYS A 1 89 ? -14.526 3.014 5.730 1.00 97.12 89 LYS A N 1
ATOM 695 C CA . LYS A 1 89 ? -14.897 4.430 5.841 1.00 97.12 89 LYS A CA 1
ATOM 696 C C . LYS A 1 89 ? -13.683 5.356 5.972 1.00 97.12 89 LYS A C 1
ATOM 698 O O . LYS A 1 89 ? -13.730 6.481 5.479 1.00 97.12 89 LYS A O 1
ATOM 703 N N . HIS A 1 90 ? -12.611 4.897 6.622 1.00 96.88 90 HIS A N 1
ATOM 704 C CA . HIS A 1 90 ? -11.453 5.739 6.976 1.00 96.88 90 HIS A CA 1
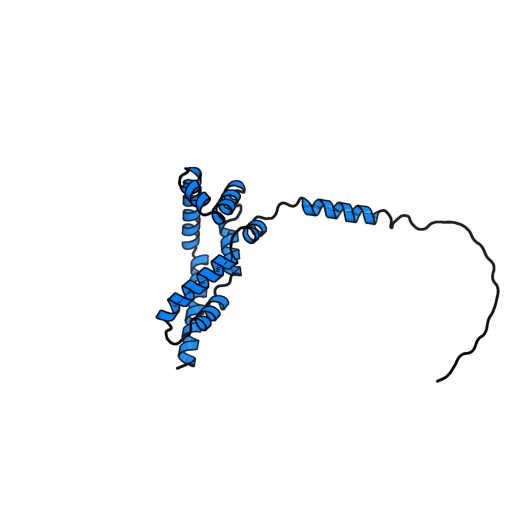ATOM 705 C C . HIS A 1 90 ? -10.151 5.355 6.273 1.00 96.88 90 HIS A C 1
ATOM 707 O O . HIS A 1 90 ? -9.238 6.177 6.187 1.00 96.88 90 HIS A O 1
ATOM 713 N N . LEU A 1 91 ? -10.059 4.122 5.780 1.00 95.81 91 LEU A N 1
ATOM 714 C CA . LEU A 1 91 ? -8.948 3.587 5.005 1.00 95.81 91 LEU A CA 1
ATOM 715 C C . LEU A 1 91 ? -9.499 3.250 3.625 1.00 95.81 91 LEU A C 1
ATOM 717 O O . LEU A 1 91 ? -10.096 2.191 3.434 1.00 95.81 91 LEU A O 1
ATOM 721 N N . THR A 1 92 ? -9.374 4.172 2.674 1.00 94.50 92 THR A N 1
ATOM 722 C CA . THR A 1 92 ? -10.012 4.015 1.363 1.00 94.50 92 THR A CA 1
ATOM 723 C C . THR A 1 92 ? -9.047 3.440 0.330 1.00 94.50 92 THR A C 1
ATOM 725 O O . THR A 1 92 ? -7.835 3.661 0.388 1.00 94.50 92 THR A O 1
ATOM 728 N N . VAL A 1 93 ? -9.589 2.742 -0.670 1.00 95.19 93 VAL A N 1
ATOM 729 C CA . VAL A 1 93 ? -8.804 2.301 -1.837 1.00 95.19 93 VAL A CA 1
ATOM 730 C C . VAL A 1 93 ? -8.186 3.488 -2.586 1.00 95.19 93 VAL A C 1
ATOM 732 O O . VAL A 1 93 ? -7.105 3.377 -3.160 1.00 95.19 93 VAL A O 1
ATOM 735 N N . GLU A 1 94 ? -8.840 4.648 -2.536 1.00 94.75 94 GLU A N 1
ATOM 736 C CA . GLU A 1 94 ? -8.359 5.884 -3.142 1.00 94.75 94 GLU A CA 1
ATOM 737 C C . GLU A 1 94 ? -7.089 6.403 -2.460 1.00 94.75 94 GLU A C 1
ATOM 739 O O . GLU A 1 94 ? -6.138 6.790 -3.137 1.00 94.75 94 GLU A O 1
ATOM 744 N N . ASP A 1 95 ? -7.031 6.339 -1.130 1.00 91.44 95 ASP A N 1
ATOM 745 C CA . ASP A 1 95 ? -5.828 6.694 -0.379 1.00 91.44 95 ASP A CA 1
ATOM 746 C C . ASP A 1 95 ? -4.653 5.783 -0.764 1.00 91.44 95 ASP A C 1
ATOM 748 O O . ASP A 1 95 ? -3.555 6.260 -1.056 1.00 91.44 95 ASP A O 1
ATOM 752 N N . GLN A 1 96 ? -4.903 4.471 -0.846 1.00 91.50 96 GLN A N 1
ATOM 753 C CA . GLN A 1 96 ? -3.898 3.503 -1.283 1.00 91.50 96 GLN A CA 1
ATOM 754 C C . GLN A 1 96 ? -3.448 3.769 -2.726 1.00 91.50 96 GLN A C 1
ATOM 756 O O . GLN A 1 96 ? -2.258 3.680 -3.030 1.00 91.50 96 GLN A O 1
ATOM 761 N N . ARG A 1 97 ? -4.372 4.134 -3.621 1.00 95.69 97 ARG A N 1
ATOM 762 C CA . ARG A 1 97 ? -4.052 4.493 -5.008 1.00 95.69 97 ARG A CA 1
ATOM 763 C C . ARG A 1 97 ? -3.100 5.686 -5.068 1.00 95.69 97 ARG A C 1
ATOM 765 O O . ARG A 1 97 ? -2.104 5.624 -5.788 1.00 95.69 97 ARG A O 1
ATOM 772 N N . GLN A 1 98 ? -3.363 6.736 -4.294 1.00 94.12 98 GLN A N 1
ATOM 773 C CA . GLN A 1 98 ? -2.505 7.924 -4.237 1.00 94.12 98 GLN A CA 1
ATOM 774 C C . GLN A 1 98 ? -1.103 7.602 -3.700 1.00 94.12 98 GLN A 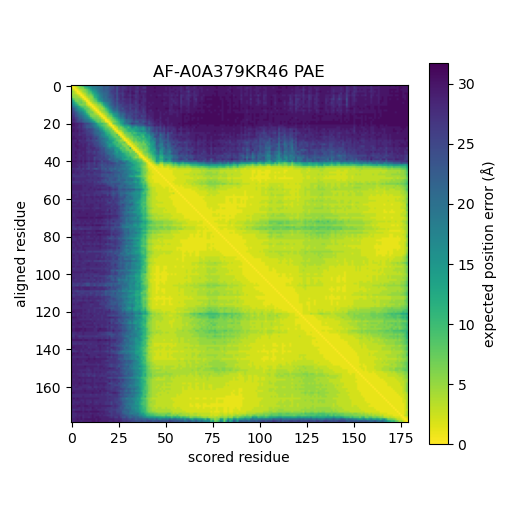C 1
ATOM 776 O O . GLN A 1 98 ? -0.105 8.075 -4.253 1.00 94.12 98 GLN A O 1
ATOM 781 N N . ASP A 1 99 ? -1.007 6.743 -2.683 1.00 92.38 99 ASP A N 1
ATOM 782 C CA . ASP A 1 99 ? 0.280 6.284 -2.155 1.00 92.38 99 ASP A CA 1
ATOM 783 C C . ASP A 1 99 ? 1.079 5.504 -3.213 1.00 92.38 99 ASP A C 1
ATOM 785 O O . ASP A 1 99 ? 2.284 5.727 -3.381 1.00 92.38 99 ASP A O 1
ATOM 789 N N . LEU A 1 100 ? 0.413 4.647 -3.995 1.00 94.12 100 LEU A N 1
ATOM 790 C CA . LEU A 1 100 ? 1.048 3.920 -5.096 1.00 94.12 100 LEU A CA 1
ATOM 791 C C . LEU A 1 100 ? 1.473 4.835 -6.246 1.00 94.12 100 LEU A C 1
ATOM 793 O O . LEU A 1 100 ? 2.544 4.622 -6.813 1.00 94.12 100 LEU A O 1
ATOM 797 N N . PHE A 1 101 ? 0.690 5.867 -6.570 1.00 96.06 101 PHE A N 1
ATOM 798 C CA . PHE A 1 101 ? 1.060 6.863 -7.582 1.00 96.06 101 PHE A CA 1
ATOM 799 C C . PHE A 1 101 ? 2.344 7.585 -7.200 1.00 96.06 101 PHE A C 1
ATOM 801 O O . PHE A 1 101 ? 3.251 7.730 -8.020 1.00 96.06 101 PHE A O 1
ATOM 808 N N . LYS A 1 102 ? 2.465 7.974 -5.928 1.00 95.06 102 LYS A N 1
ATOM 809 C CA . LYS A 1 102 ? 3.684 8.586 -5.401 1.00 95.06 102 LYS A CA 1
ATOM 810 C C . LYS A 1 102 ? 4.855 7.602 -5.440 1.00 95.06 102 LYS A C 1
ATOM 812 O O . LYS A 1 102 ? 5.925 7.954 -5.944 1.00 95.06 102 LYS A O 1
ATOM 817 N N . LEU A 1 103 ? 4.658 6.380 -4.936 1.00 95.56 103 LEU A N 1
ATOM 818 C CA . LEU A 1 103 ? 5.703 5.360 -4.836 1.00 95.56 103 LEU A CA 1
ATOM 819 C C . LEU A 1 103 ? 6.250 4.965 -6.210 1.00 95.56 103 LEU A C 1
ATOM 821 O O . LEU A 1 103 ? 7.461 5.023 -6.412 1.00 95.56 103 LEU A O 1
ATOM 825 N N . TYR A 1 104 ? 5.373 4.632 -7.154 1.00 96.50 104 TYR A N 1
ATOM 826 C CA . TYR A 1 104 ? 5.729 4.146 -8.488 1.00 96.50 104 TYR A CA 1
ATOM 827 C C . TYR A 1 104 ? 5.787 5.248 -9.558 1.00 96.50 104 TYR A C 1
ATOM 829 O O . TYR A 1 104 ? 5.759 4.953 -10.753 1.00 96.50 104 TYR A O 1
ATOM 837 N N . SER A 1 105 ? 5.894 6.515 -9.152 1.00 97.06 105 SER A N 1
ATOM 838 C CA . SER A 1 105 ? 6.048 7.656 -10.063 1.00 97.06 105 SER A CA 1
ATOM 839 C C . SER A 1 105 ? 7.316 7.569 -10.924 1.00 97.06 105 SER A C 1
ATOM 841 O O . SER A 1 105 ? 8.295 6.913 -10.562 1.00 97.06 105 SER A O 1
ATOM 843 N N . GLU A 1 106 ? 7.340 8.308 -12.035 1.00 96.94 106 GLU A N 1
ATOM 844 C CA . GLU A 1 106 ? 8.514 8.431 -12.919 1.00 96.94 106 GLU A CA 1
ATOM 845 C C . GLU A 1 106 ? 9.738 9.034 -12.213 1.00 96.94 106 GLU A C 1
ATOM 847 O O . GLU A 1 106 ? 10.877 8.741 -12.565 1.00 96.94 106 GLU A O 1
ATOM 852 N N . LYS A 1 107 ? 9.514 9.830 -11.158 1.00 97.06 107 LYS A N 1
ATOM 853 C CA . LYS A 1 107 ? 10.582 10.339 -10.287 1.00 97.06 107 LYS A CA 1
ATOM 854 C C . LYS A 1 107 ? 11.320 9.207 -9.569 1.00 97.06 107 LYS A C 1
ATOM 856 O O . LYS A 1 107 ? 12.519 9.315 -9.318 1.00 97.06 107 LYS A O 1
ATOM 861 N N . ASN A 1 108 ? 10.594 8.158 -9.195 1.00 97.75 108 ASN A N 1
ATOM 862 C CA . ASN A 1 108 ? 11.139 7.053 -8.424 1.00 97.75 108 ASN A CA 1
ATOM 863 C C . ASN A 1 108 ? 11.590 5.910 -9.325 1.00 97.75 108 ASN A C 1
ATOM 865 O O . ASN A 1 108 ? 12.638 5.339 -9.055 1.00 97.75 108 ASN A O 1
ATOM 869 N N . PHE A 1 109 ? 10.852 5.586 -10.386 1.00 98.00 109 PHE A N 1
ATOM 870 C CA . PHE A 1 109 ? 11.147 4.452 -11.259 1.00 98.00 109 PHE A CA 1
ATOM 871 C C . PHE A 1 109 ? 11.057 4.842 -12.728 1.00 98.00 109 PHE A C 1
ATOM 873 O O . PHE A 1 109 ? 10.015 5.314 -13.192 1.00 98.00 109 PHE A O 1
ATOM 880 N N . SER A 1 110 ? 12.123 4.549 -13.469 1.00 97.31 110 SER A N 1
ATOM 881 C CA . SER A 1 110 ? 12.112 4.602 -14.930 1.00 97.31 110 SER A CA 1
ATOM 882 C C . SER A 1 110 ? 11.049 3.662 -15.508 1.00 97.31 110 SER A C 1
ATOM 884 O O . SER A 1 110 ? 10.537 2.773 -14.825 1.00 97.31 110 SER A O 1
ATOM 886 N N . ASP A 1 111 ? 10.709 3.846 -16.781 1.00 96.50 111 ASP A N 1
ATOM 887 C CA . ASP A 1 111 ? 9.730 2.985 -17.453 1.00 96.50 111 ASP A CA 1
ATOM 888 C C . ASP A 1 111 ? 10.170 1.524 -17.520 1.00 96.50 111 ASP A C 1
ATOM 890 O O . ASP A 1 111 ? 9.341 0.634 -17.356 1.00 96.50 111 ASP A O 1
ATOM 894 N N . ALA A 1 112 ? 11.469 1.273 -17.706 1.00 96.25 112 ALA A N 1
ATOM 895 C CA . ALA A 1 112 ? 12.016 -0.080 -17.718 1.00 96.25 112 ALA A CA 1
ATOM 896 C C . ALA A 1 112 ? 11.881 -0.747 -16.341 1.00 96.25 112 ALA A C 1
ATOM 898 O O . ALA A 1 112 ? 11.398 -1.870 -16.245 1.00 96.25 112 ALA A O 1
ATOM 899 N N . GLU A 1 113 ? 12.235 -0.037 -15.264 1.00 97.25 113 GLU A N 1
ATOM 900 C CA . GLU A 1 113 ? 12.082 -0.559 -13.901 1.00 97.25 113 GLU A CA 1
ATOM 901 C C . GLU A 1 113 ? 10.612 -0.819 -13.556 1.00 97.25 113 GLU A C 1
ATOM 903 O O . GLU A 1 113 ? 10.289 -1.842 -12.956 1.00 97.25 113 GLU A O 1
ATOM 908 N N . PHE A 1 114 ? 9.710 0.085 -13.946 1.00 97.19 114 PHE A N 1
ATOM 909 C CA . PHE A 1 114 ? 8.284 -0.091 -13.694 1.00 97.19 114 PHE A CA 1
ATOM 910 C C . PHE A 1 114 ? 7.690 -1.252 -14.496 1.00 97.19 114 PHE A C 1
ATOM 912 O O . PHE A 1 114 ? 6.910 -2.024 -13.943 1.00 97.19 114 PHE A O 1
ATOM 919 N N . ALA A 1 115 ? 8.099 -1.437 -15.754 1.00 95.25 115 ALA A N 1
ATOM 920 C CA . ALA A 1 115 ? 7.704 -2.597 -16.548 1.00 95.25 115 ALA A CA 1
ATOM 921 C C . ALA A 1 115 ? 8.129 -3.912 -15.873 1.00 95.25 115 ALA A C 1
ATOM 923 O O . ALA A 1 115 ? 7.311 -4.823 -15.752 1.00 95.25 115 ALA A O 1
ATOM 924 N N . THR A 1 116 ? 9.357 -3.975 -15.347 1.00 95.50 116 THR A N 1
ATOM 925 C CA . THR A 1 116 ? 9.832 -5.123 -14.560 1.00 95.50 116 THR A CA 1
ATOM 926 C C . THR A 1 116 ? 8.973 -5.345 -13.313 1.00 95.50 116 THR A C 1
ATOM 928 O O . THR A 1 116 ? 8.562 -6.473 -13.054 1.00 95.50 116 THR A O 1
ATOM 931 N N . ILE A 1 117 ? 8.644 -4.286 -12.559 1.00 95.38 117 ILE A N 1
ATOM 932 C CA . ILE A 1 117 ? 7.763 -4.371 -11.377 1.00 95.38 117 ILE A CA 1
ATOM 933 C C . ILE A 1 117 ? 6.395 -4.948 -11.756 1.00 95.38 117 ILE A C 1
ATOM 935 O O . ILE A 1 117 ? 5.898 -5.854 -11.084 1.00 95.38 117 ILE A O 1
ATOM 939 N N . VAL A 1 118 ? 5.784 -4.446 -12.830 1.00 94.25 118 VAL A N 1
ATOM 940 C CA . VAL A 1 118 ? 4.486 -4.923 -13.325 1.00 94.25 118 VAL A CA 1
ATOM 941 C C . VAL A 1 118 ? 4.547 -6.399 -13.709 1.00 94.25 118 VAL A C 1
ATOM 943 O O . VAL A 1 118 ? 3.649 -7.163 -13.348 1.00 94.25 118 VAL A O 1
ATOM 946 N N . GLU A 1 119 ? 5.604 -6.809 -14.409 1.00 92.94 119 GLU A N 1
ATOM 947 C CA . GLU A 1 119 ? 5.792 -8.194 -14.832 1.00 92.94 119 GLU A CA 1
ATOM 948 C C . GLU A 1 119 ? 5.864 -9.144 -13.632 1.00 92.94 119 GLU A C 1
ATOM 950 O O . GLU A 1 119 ? 5.148 -10.146 -13.596 1.00 92.94 119 GLU A O 1
ATOM 955 N N . VAL A 1 120 ? 6.681 -8.817 -12.628 1.00 93.25 120 VAL A N 1
ATOM 956 C CA . VAL A 1 120 ? 6.882 -9.703 -11.472 1.00 93.25 120 VAL A CA 1
ATOM 957 C C . VAL A 1 120 ? 5.746 -9.656 -10.457 1.00 93.25 120 VAL A C 1
ATOM 959 O O . VAL A 1 120 ? 5.511 -10.643 -9.767 1.00 93.25 120 VAL A O 1
ATOM 962 N N . THR A 1 121 ? 4.986 -8.558 -10.388 1.00 90.06 121 THR A N 1
ATOM 963 C CA . THR A 1 121 ? 3.813 -8.458 -9.498 1.00 90.06 121 THR A CA 1
ATOM 964 C C . THR A 1 121 ? 2.740 -9.492 -9.855 1.00 90.06 121 THR A C 1
ATOM 966 O O . THR A 1 121 ? 2.006 -9.956 -8.986 1.00 90.06 121 THR A O 1
ATOM 969 N N . ARG A 1 122 ? 2.649 -9.874 -11.133 1.00 86.31 122 ARG A N 1
ATOM 970 C CA . ARG A 1 122 ? 1.647 -10.823 -11.644 1.00 86.31 122 ARG A CA 1
ATOM 971 C C . ARG A 1 122 ? 2.137 -12.269 -11.687 1.00 86.31 122 ARG A C 1
ATOM 973 O O . ARG A 1 122 ? 1.334 -13.169 -11.914 1.00 86.31 122 ARG A O 1
ATOM 980 N N . ASP A 1 123 ? 3.431 -12.493 -11.484 1.00 92.00 123 ASP A N 1
ATOM 981 C CA . ASP A 1 123 ? 4.066 -13.797 -11.640 1.00 92.00 123 ASP A CA 1
ATOM 982 C C . ASP A 1 123 ? 5.078 -14.044 -10.504 1.00 92.00 123 ASP A C 1
ATOM 984 O O . ASP A 1 123 ? 6.241 -13.632 -10.585 1.00 92.00 123 ASP A O 1
ATOM 988 N N . PRO A 1 124 ? 4.663 -14.750 -9.434 1.00 89.94 124 PRO A N 1
ATOM 989 C CA . PRO A 1 124 ? 5.532 -15.062 -8.302 1.00 89.94 124 PRO A CA 1
ATOM 990 C C . PRO A 1 124 ? 6.789 -15.860 -8.677 1.00 89.94 124 PRO A C 1
ATOM 992 O O . PRO A 1 124 ? 7.811 -15.752 -7.997 1.00 89.94 124 PRO A O 1
ATOM 995 N N . ALA A 1 125 ? 6.745 -16.665 -9.746 1.00 95.38 125 ALA A N 1
ATOM 996 C CA . ALA A 1 125 ? 7.915 -17.412 -10.198 1.00 95.38 125 ALA A CA 1
ATOM 997 C C . ALA A 1 125 ? 8.947 -16.467 -10.826 1.00 95.38 125 ALA A C 1
ATOM 999 O O . ALA A 1 125 ? 10.141 -16.587 -10.536 1.00 95.38 125 ALA A O 1
ATOM 1000 N N . LYS A 1 126 ? 8.493 -15.482 -11.612 1.00 95.06 126 LYS A N 1
ATOM 1001 C CA . LYS A 1 126 ? 9.363 -14.414 -12.126 1.00 95.06 126 LYS A CA 1
ATOM 1002 C C . LYS A 1 126 ? 9.888 -13.510 -11.021 1.00 95.06 126 LYS A C 1
ATOM 1004 O O . LYS A 1 126 ? 11.067 -13.180 -11.059 1.00 95.06 126 LYS A O 1
ATOM 1009 N N . ALA A 1 127 ? 9.071 -13.169 -10.023 1.00 93.69 127 ALA A N 1
ATOM 1010 C CA . ALA A 1 127 ? 9.536 -12.425 -8.851 1.00 93.69 127 ALA A CA 1
ATOM 1011 C C . ALA A 1 127 ? 10.701 -13.149 -8.163 1.00 93.69 127 ALA A C 1
ATOM 1013 O O . ALA A 1 127 ? 11.774 -12.575 -7.985 1.00 93.69 127 ALA A O 1
ATOM 1014 N N . LYS A 1 128 ? 10.537 -14.449 -7.890 1.00 94.25 128 LYS A N 1
ATOM 1015 C CA . LYS A 1 128 ? 11.583 -15.273 -7.276 1.00 94.25 128 LYS A CA 1
ATOM 1016 C C . LYS A 1 128 ? 12.843 -15.374 -8.137 1.00 94.25 128 LYS A C 1
ATOM 1018 O O . LYS A 1 128 ? 13.944 -15.384 -7.595 1.00 94.25 128 LYS A O 1
ATOM 1023 N N . ALA A 1 129 ? 12.700 -15.483 -9.458 1.00 96.25 129 ALA A N 1
ATOM 1024 C CA . ALA A 1 129 ? 13.839 -15.523 -10.373 1.00 96.25 129 ALA A CA 1
ATOM 1025 C C . ALA A 1 129 ? 14.587 -14.181 -10.408 1.00 96.25 129 ALA A C 1
ATOM 1027 O O . ALA A 1 129 ? 15.814 -14.168 -10.344 1.00 96.25 129 ALA A O 1
ATOM 1028 N N . LEU A 1 130 ? 13.852 -13.065 -10.455 1.00 94.56 130 LEU A N 1
ATOM 1029 C CA . LEU A 1 130 ? 14.411 -11.717 -10.454 1.00 94.56 130 LEU A CA 1
ATOM 1030 C C . LEU A 1 130 ? 15.199 -11.440 -9.167 1.00 94.56 130 LEU A C 1
ATOM 1032 O O . LEU A 1 130 ? 16.296 -10.908 -9.237 1.00 94.56 130 LEU A O 1
ATOM 1036 N N . GLU A 1 131 ? 14.707 -11.862 -8.001 1.00 93.25 131 GLU A N 1
ATOM 1037 C CA . GLU A 1 131 ? 15.419 -11.703 -6.719 1.00 93.25 131 GLU A CA 1
ATOM 1038 C C . GLU A 1 131 ? 16.820 -12.346 -6.688 1.00 93.25 131 GLU A C 1
ATOM 1040 O O . GLU A 1 131 ? 17.659 -11.966 -5.867 1.00 93.25 131 GLU A O 1
ATOM 1045 N N . GLN A 1 132 ? 17.096 -13.313 -7.571 1.00 96.06 132 GLN A N 1
ATOM 1046 C CA . GLN A 1 132 ? 18.410 -13.955 -7.681 1.00 96.06 132 GLN A CA 1
ATOM 1047 C C . GLN A 1 132 ? 19.390 -13.191 -8.583 1.00 96.06 132 GLN A C 1
ATOM 1049 O O . GLN A 1 132 ? 20.556 -13.576 -8.666 1.00 96.06 132 GLN A O 1
ATOM 1054 N N . THR A 1 133 ? 18.948 -12.135 -9.270 1.00 97.06 133 THR A N 1
ATOM 1055 C CA . THR A 1 133 ? 19.802 -11.315 -10.137 1.00 97.06 133 THR A CA 1
ATOM 1056 C C . THR A 1 133 ? 20.274 -10.054 -9.419 1.00 97.06 133 THR A C 1
ATOM 1058 O O . THR A 1 133 ? 19.641 -9.580 -8.473 1.00 97.06 133 THR A O 1
ATOM 1061 N N . GLU A 1 134 ? 21.389 -9.481 -9.878 1.00 97.50 134 GLU A N 1
ATOM 1062 C CA . GLU A 1 134 ? 21.886 -8.207 -9.349 1.00 97.50 134 GLU A CA 1
ATOM 1063 C C . GLU A 1 134 ? 20.858 -7.083 -9.553 1.00 97.50 134 GLU A C 1
ATOM 1065 O O . GLU A 1 134 ? 20.521 -6.376 -8.602 1.00 97.50 134 GLU A O 1
ATOM 1070 N N . ASP A 1 135 ? 20.282 -6.979 -10.753 1.00 94.75 135 ASP A N 1
ATOM 1071 C CA . ASP A 1 135 ? 19.257 -5.980 -11.075 1.00 94.75 135 ASP A CA 1
ATOM 1072 C C . ASP A 1 135 ? 18.025 -6.106 -10.168 1.00 94.75 135 ASP A C 1
ATOM 1074 O O . ASP A 1 135 ? 17.497 -5.105 -9.680 1.00 94.75 135 ASP A O 1
ATOM 1078 N N . GLY A 1 136 ? 17.577 -7.333 -9.886 1.00 95.19 136 GLY A N 1
ATOM 1079 C CA . GLY A 1 136 ? 16.448 -7.568 -8.992 1.00 95.19 136 GLY A CA 1
ATOM 1080 C C . GLY A 1 136 ? 16.741 -7.198 -7.544 1.00 95.19 136 GLY A C 1
ATOM 1081 O O . GLY A 1 136 ? 15.896 -6.601 -6.872 1.00 95.19 136 GLY A O 1
ATOM 1082 N N . GLN A 1 137 ? 17.953 -7.479 -7.065 1.00 96.62 137 GLN A N 1
ATOM 1083 C CA . GLN A 1 137 ? 18.396 -7.061 -5.734 1.00 96.62 137 GLN A CA 1
ATOM 1084 C C . GLN A 1 137 ? 18.495 -5.537 -5.625 1.00 96.62 137 GLN A C 1
ATOM 1086 O O . GLN A 1 137 ? 18.037 -4.965 -4.633 1.00 96.62 137 GLN A O 1
ATOM 1091 N N . GLN A 1 138 ? 19.026 -4.864 -6.649 1.00 97.56 138 GLN A N 1
ATOM 1092 C CA . GLN A 1 138 ? 19.081 -3.402 -6.703 1.00 97.56 138 GLN A CA 1
ATOM 1093 C C . GLN A 1 138 ? 17.673 -2.789 -6.723 1.00 97.56 138 GLN A C 1
ATOM 1095 O O . GLN A 1 138 ? 17.394 -1.855 -5.962 1.00 97.56 138 GLN A O 1
ATOM 1100 N N . LEU A 1 139 ? 16.760 -3.347 -7.523 1.00 96.75 139 LEU A N 1
ATOM 1101 C CA . LEU A 1 139 ? 15.365 -2.913 -7.594 1.00 96.75 139 LEU A CA 1
ATOM 1102 C C . LEU A 1 139 ? 14.639 -3.103 -6.252 1.00 96.75 139 LEU A C 1
ATOM 1104 O O . LEU A 1 139 ? 13.967 -2.187 -5.773 1.00 96.75 139 LEU A O 1
ATOM 1108 N N . SER A 1 140 ? 14.829 -4.252 -5.600 1.00 94.81 140 SER A N 1
ATOM 1109 C CA . SER A 1 140 ? 14.267 -4.550 -4.276 1.00 94.81 140 SER A CA 1
ATOM 1110 C C . SER A 1 140 ? 14.826 -3.626 -3.186 1.00 94.81 140 SER A C 1
ATOM 1112 O O . SER A 1 140 ? 14.076 -3.066 -2.376 1.00 94.81 140 SER A O 1
ATOM 1114 N N . ALA A 1 141 ? 16.138 -3.373 -3.199 1.00 97.25 141 ALA A N 1
ATOM 1115 C CA . ALA A 1 141 ? 16.784 -2.441 -2.279 1.00 97.25 141 ALA A CA 1
ATOM 1116 C C . ALA A 1 141 ? 16.257 -1.010 -2.462 1.00 97.25 141 ALA A C 1
ATOM 1118 O O . ALA A 1 141 ? 16.001 -0.304 -1.479 1.00 97.25 141 ALA A O 1
ATOM 1119 N N . LYS A 1 142 ? 16.044 -0.591 -3.715 1.00 97.94 142 LYS A N 1
ATOM 1120 C CA . LYS A 1 142 ? 15.448 0.701 -4.063 1.00 97.94 142 LYS A CA 1
ATOM 1121 C C . LYS A 1 142 ? 14.012 0.816 -3.557 1.00 97.94 142 LYS A C 1
ATOM 1123 O O . LYS A 1 142 ? 13.706 1.798 -2.881 1.00 97.94 142 LYS A O 1
ATOM 1128 N N . LEU A 1 143 ? 13.166 -0.184 -3.807 1.00 95.94 143 LEU A N 1
ATOM 1129 C CA . LEU A 1 143 ? 11.791 -0.219 -3.299 1.00 95.94 143 LEU A CA 1
ATOM 1130 C C . LEU A 1 143 ? 11.764 -0.144 -1.765 1.00 95.94 143 LEU A C 1
ATOM 1132 O O . LEU A 1 143 ? 11.100 0.719 -1.194 1.00 95.94 143 LEU A O 1
ATOM 1136 N N . THR A 1 144 ? 12.573 -0.965 -1.094 1.00 95.44 144 THR A N 1
ATOM 1137 C CA . THR A 1 144 ? 12.688 -0.983 0.373 1.00 95.44 144 THR A CA 1
ATOM 1138 C C . THR A 1 144 ? 13.155 0.363 0.933 1.00 95.44 144 THR A C 1
ATOM 1140 O O . THR A 1 144 ? 12.689 0.817 1.981 1.00 95.44 144 THR A O 1
ATOM 1143 N N . ARG A 1 145 ? 14.095 1.038 0.259 1.00 98.00 145 ARG A N 1
ATOM 1144 C CA . ARG A 1 145 ? 14.531 2.388 0.636 1.00 98.00 145 ARG A CA 1
ATOM 1145 C C . ARG A 1 145 ? 13.380 3.392 0.527 1.00 98.00 145 ARG A C 1
ATOM 1147 O O . ARG A 1 145 ? 13.139 4.101 1.498 1.00 98.00 145 ARG A O 1
ATOM 1154 N N . LEU A 1 146 ? 12.650 3.408 -0.588 1.00 97.56 146 LEU A N 1
ATOM 1155 C CA . LEU A 1 146 ? 11.513 4.314 -0.801 1.00 97.56 146 LEU A CA 1
ATOM 1156 C C . LEU A 1 146 ? 10.378 4.077 0.211 1.00 97.56 146 LEU A C 1
ATOM 1158 O O . LEU A 1 146 ? 9.799 5.033 0.731 1.00 97.56 146 LEU A O 1
ATOM 1162 N N . MET A 1 147 ? 10.097 2.815 0.554 1.00 92.94 147 MET A N 1
ATOM 1163 C CA . MET A 1 147 ? 9.136 2.477 1.610 1.00 92.94 147 MET A CA 1
ATOM 1164 C C . MET A 1 147 ? 9.577 3.030 2.971 1.00 92.94 147 MET A C 1
ATOM 1166 O O . MET A 1 147 ? 8.772 3.628 3.681 1.00 92.94 147 MET A O 1
ATOM 1170 N N . ARG A 1 148 ? 10.864 2.897 3.327 1.00 95.50 148 ARG A N 1
ATOM 1171 C CA . ARG A 1 148 ? 11.410 3.463 4.575 1.00 95.50 148 ARG A CA 1
ATOM 1172 C C . ARG A 1 148 ? 11.397 4.987 4.592 1.00 95.50 148 ARG A C 1
ATOM 1174 O O . ARG A 1 148 ? 11.161 5.570 5.643 1.00 95.50 148 ARG A O 1
ATOM 1181 N N . GLU A 1 149 ? 11.666 5.627 3.460 1.00 95.50 149 GLU A N 1
ATOM 1182 C CA . GLU A 1 149 ? 11.577 7.084 3.323 1.00 95.50 149 GLU A CA 1
ATOM 1183 C C . GLU A 1 149 ? 10.138 7.560 3.534 1.00 95.50 149 GLU A C 1
ATOM 1185 O O . GLU A 1 149 ? 9.912 8.471 4.321 1.00 95.50 149 GLU A O 1
ATOM 1190 N N . THR A 1 150 ? 9.160 6.879 2.931 1.00 91.25 150 THR A N 1
ATOM 1191 C CA . THR A 1 150 ? 7.733 7.174 3.135 1.00 91.25 150 THR A CA 1
ATOM 1192 C C . THR A 1 150 ? 7.319 6.961 4.589 1.00 91.25 150 THR A C 1
ATOM 1194 O O . THR A 1 150 ? 6.655 7.810 5.171 1.00 91.25 150 THR A O 1
ATOM 1197 N N . ALA A 1 151 ? 7.777 5.878 5.221 1.00 90.25 151 ALA A N 1
ATOM 1198 C CA . ALA A 1 151 ? 7.499 5.604 6.630 1.00 90.25 151 ALA A CA 1
ATOM 1199 C C . ALA A 1 151 ? 8.126 6.628 7.594 1.00 90.25 151 ALA A C 1
ATOM 1201 O O . ALA A 1 151 ? 7.722 6.690 8.752 1.00 90.25 151 ALA A O 1
ATOM 1202 N N . ARG A 1 152 ? 9.117 7.410 7.147 1.00 94.38 152 ARG A N 1
ATOM 1203 C CA . ARG A 1 152 ? 9.760 8.492 7.913 1.00 94.38 152 ARG A CA 1
ATOM 1204 C C . ARG A 1 152 ? 9.223 9.880 7.561 1.00 94.38 152 ARG A C 1
ATOM 1206 O O . ARG A 1 152 ? 9.624 10.847 8.197 1.00 94.38 152 ARG A O 1
ATOM 1213 N N . ASP A 1 153 ? 8.360 9.991 6.556 1.00 94.81 153 ASP A N 1
ATOM 1214 C CA . ASP A 1 153 ? 7.756 11.258 6.162 1.00 94.81 153 ASP A CA 1
ATOM 1215 C C . ASP A 1 153 ? 6.727 11.686 7.215 1.00 94.81 153 ASP A C 1
ATOM 1217 O O . ASP A 1 153 ? 5.716 11.018 7.420 1.00 94.81 153 ASP A O 1
ATOM 1221 N N . GLU A 1 154 ? 6.982 12.808 7.891 1.00 96.31 154 GLU A N 1
ATOM 1222 C CA . GLU A 1 154 ? 6.150 13.286 9.005 1.00 96.31 154 GLU A CA 1
ATOM 1223 C C . GLU A 1 154 ? 4.694 13.525 8.588 1.00 96.31 154 GLU A C 1
ATOM 1225 O O . GLU A 1 154 ? 3.769 13.274 9.359 1.00 96.31 154 GLU A O 1
ATOM 1230 N N . LYS A 1 155 ? 4.468 13.974 7.347 1.00 93.75 155 LYS A N 1
ATOM 1231 C CA . LYS A 1 155 ? 3.117 14.196 6.820 1.00 93.75 155 LYS A CA 1
ATOM 1232 C C . LYS A 1 155 ? 2.387 12.876 6.600 1.00 93.75 155 LYS A C 1
ATOM 1234 O O . LYS A 1 155 ? 1.231 12.759 7.000 1.00 93.75 155 LYS A O 1
ATOM 1239 N N . ALA A 1 156 ? 3.053 11.887 6.004 1.00 91.56 156 ALA A N 1
ATOM 1240 C CA . ALA A 1 156 ? 2.504 10.545 5.852 1.00 91.56 156 ALA A CA 1
ATOM 1241 C C . ALA A 1 156 ? 2.214 9.897 7.216 1.00 91.56 156 ALA A C 1
ATOM 1243 O O . ALA A 1 156 ? 1.140 9.327 7.399 1.00 91.56 156 ALA A O 1
ATOM 1244 N N . GLN A 1 157 ? 3.114 10.046 8.194 1.00 93.94 157 GLN A N 1
ATOM 1245 C CA . GLN A 1 157 ? 2.903 9.560 9.562 1.00 93.94 157 GLN A CA 1
ATOM 1246 C C . GLN A 1 157 ? 1.697 10.226 10.229 1.00 93.94 157 GLN A C 1
ATOM 1248 O O . GLN A 1 157 ? 0.847 9.531 10.781 1.00 93.94 157 GLN A O 1
ATOM 1253 N N . ALA A 1 158 ? 1.594 11.555 10.153 1.00 96.06 158 ALA A N 1
ATOM 1254 C CA . ALA A 1 158 ? 0.479 12.295 10.736 1.00 96.06 158 ALA A CA 1
ATOM 1255 C C . ALA A 1 158 ? -0.862 11.897 10.102 1.00 96.06 158 ALA A C 1
ATOM 1257 O O . ALA A 1 158 ? -1.850 11.708 10.811 1.00 96.06 158 ALA A O 1
ATOM 1258 N N . LEU A 1 159 ? -0.893 11.719 8.779 1.00 93.19 159 LEU A N 1
ATOM 1259 C CA . LEU A 1 159 ? -2.086 11.276 8.062 1.00 93.19 159 LEU A CA 1
ATOM 1260 C C . LEU A 1 159 ? -2.484 9.845 8.446 1.00 93.19 159 LEU A C 1
ATOM 1262 O O . LEU A 1 159 ? -3.655 9.588 8.725 1.00 93.19 159 LEU A O 1
ATOM 1266 N N . ALA A 1 160 ? -1.521 8.923 8.507 1.00 92.19 160 ALA A N 1
ATOM 1267 C CA . ALA A 1 160 ? -1.764 7.548 8.932 1.00 92.19 160 ALA A CA 1
ATOM 1268 C C . ALA A 1 160 ? -2.275 7.485 10.381 1.00 92.19 160 ALA A C 1
ATOM 1270 O O . ALA A 1 160 ? -3.273 6.817 10.650 1.00 92.19 160 ALA A O 1
ATOM 1271 N N . ALA A 1 161 ? -1.650 8.233 11.296 1.00 95.19 161 ALA A N 1
ATOM 1272 C CA . ALA A 1 161 ? -2.076 8.330 12.690 1.00 95.19 161 ALA A CA 1
ATOM 1273 C C . ALA A 1 161 ? -3.497 8.896 12.811 1.00 95.19 161 ALA A C 1
ATOM 1275 O O . ALA A 1 161 ? -4.317 8.345 13.538 1.00 95.19 161 ALA A O 1
ATOM 1276 N N . GLN A 1 162 ? -3.822 9.946 12.050 1.00 96.62 162 GLN A N 1
ATOM 1277 C CA . GLN A 1 162 ? -5.167 10.518 12.037 1.00 96.62 162 GLN A CA 1
ATOM 1278 C C . GLN A 1 162 ? -6.220 9.508 11.562 1.00 96.62 162 GLN A C 1
ATOM 1280 O O . GLN A 1 162 ? -7.291 9.421 12.160 1.00 96.62 162 GLN A O 1
ATOM 1285 N N . ARG A 1 163 ? -5.945 8.757 10.489 1.00 95.31 163 ARG A N 1
ATOM 1286 C CA . ARG A 1 163 ? -6.878 7.742 9.974 1.00 95.31 163 ARG A CA 1
ATOM 1287 C C . ARG A 1 163 ? -7.100 6.620 10.988 1.00 95.31 163 ARG A C 1
ATOM 1289 O O . ARG A 1 163 ? -8.244 6.251 11.231 1.00 95.31 163 ARG A O 1
ATOM 1296 N N . LEU A 1 164 ? -6.028 6.129 11.614 1.00 94.50 164 LEU A N 1
ATOM 1297 C CA . LEU A 1 164 ? -6.118 5.104 12.658 1.00 94.50 164 LEU A CA 1
ATOM 1298 C C . LEU A 1 164 ? -6.884 5.600 13.888 1.00 94.50 164 LEU A C 1
ATOM 1300 O O . LEU A 1 164 ? -7.712 4.861 14.408 1.00 94.50 164 LEU A O 1
ATOM 1304 N N . GLN A 1 165 ? -6.674 6.851 14.305 1.00 97.44 165 GLN A N 1
ATOM 1305 C CA . GLN A 1 165 ? -7.427 7.434 15.414 1.00 97.44 165 GLN A CA 1
ATOM 1306 C C . GLN A 1 165 ? -8.929 7.479 15.112 1.00 97.44 165 GLN A C 1
ATOM 1308 O O . GLN A 1 165 ? -9.721 7.089 15.954 1.00 97.44 165 GLN A O 1
ATOM 1313 N N . ARG A 1 166 ? -9.335 7.874 13.897 1.00 98.12 166 ARG A N 1
ATOM 1314 C CA . ARG A 1 166 ? -10.760 7.889 13.513 1.00 98.12 166 ARG A CA 1
ATOM 1315 C C . ARG A 1 166 ? -11.392 6.500 13.495 1.00 98.12 166 ARG A C 1
ATOM 1317 O O . ARG A 1 166 ? -12.560 6.375 13.846 1.00 98.12 166 ARG A O 1
ATOM 1324 N N . VAL A 1 167 ? -10.637 5.479 13.077 1.00 98.19 167 VAL A N 1
ATOM 1325 C CA . VAL A 1 167 ? -11.082 4.082 13.187 1.00 98.19 167 VAL A CA 1
ATOM 1326 C C . VAL A 1 167 ? -11.313 3.741 14.654 1.00 98.19 167 VAL A C 1
ATOM 1328 O O . VAL A 1 167 ? -12.398 3.287 14.990 1.00 98.19 167 VAL A O 1
ATOM 1331 N N . GLN A 1 168 ? -10.332 4.012 15.519 1.00 97.75 168 GLN A N 1
ATOM 1332 C CA . GLN A 1 168 ? -10.428 3.711 16.946 1.00 97.75 168 GLN A CA 1
ATOM 1333 C C . GLN A 1 168 ? -11.613 4.424 17.608 1.00 97.75 168 GLN A C 1
ATOM 1335 O O . GLN A 1 168 ? -12.437 3.771 18.238 1.00 97.75 168 GLN A O 1
ATOM 1340 N N . ASP A 1 169 ? -11.741 5.735 17.394 1.00 98.19 169 ASP A N 1
ATOM 1341 C CA . ASP A 1 169 ? -12.814 6.553 17.967 1.00 98.19 169 ASP A CA 1
ATOM 1342 C C . ASP A 1 169 ? -14.203 6.024 17.574 1.00 98.19 169 ASP A C 1
ATOM 1344 O O . ASP A 1 169 ? -15.126 6.009 18.387 1.00 98.19 169 ASP A O 1
ATOM 1348 N N . GLU A 1 170 ? -14.370 5.591 16.320 1.00 98.44 170 GLU A N 1
ATOM 1349 C CA . GLU A 1 170 ? -15.647 5.067 15.835 1.00 98.44 170 GLU A CA 1
ATOM 1350 C C . GLU A 1 170 ? -15.942 3.662 16.368 1.00 98.44 170 GLU A C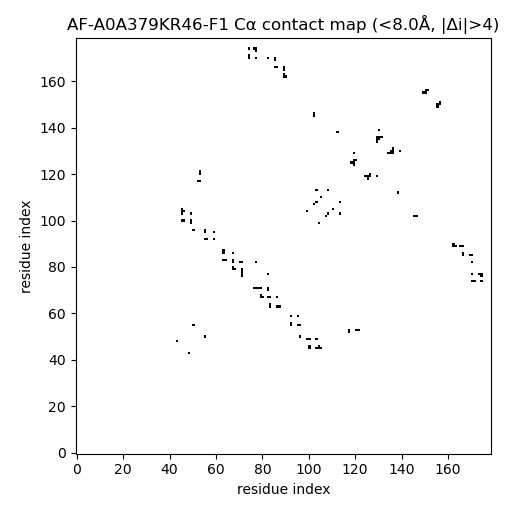 1
ATOM 1352 O O . GLU A 1 170 ? -17.085 3.392 16.736 1.00 98.44 170 GLU A O 1
ATOM 1357 N N . LEU A 1 171 ? -14.937 2.787 16.466 1.00 98.19 171 LEU A N 1
ATOM 1358 C CA . LEU A 1 171 ? -15.104 1.468 17.083 1.00 98.19 171 LEU A CA 1
ATOM 1359 C C . LEU A 1 171 ? -15.468 1.591 18.569 1.00 98.19 171 LEU A C 1
ATOM 1361 O O . LEU A 1 171 ? -16.451 0.992 19.004 1.00 98.19 171 LEU A O 1
ATOM 1365 N N . ASP A 1 172 ? -14.757 2.435 19.322 1.00 97.50 172 ASP A N 1
ATOM 1366 C CA . ASP A 1 172 ? -15.047 2.691 20.738 1.00 97.50 172 ASP A CA 1
ATOM 1367 C C . ASP A 1 172 ? -16.458 3.267 20.926 1.00 97.50 172 ASP A C 1
ATOM 1369 O O . ASP A 1 172 ? -17.187 2.886 21.845 1.00 97.50 172 ASP A O 1
ATOM 1373 N N . ALA A 1 173 ? -16.885 4.184 20.052 1.00 97.56 173 ALA A N 1
ATOM 1374 C CA . ALA A 1 173 ? -18.231 4.745 20.109 1.00 97.56 173 ALA A CA 1
ATOM 1375 C C . ALA A 1 173 ? -19.319 3.682 19.878 1.00 97.56 173 ALA A C 1
ATOM 1377 O O . ALA A 1 173 ? -20.347 3.711 20.556 1.00 97.56 173 ALA A O 1
ATOM 1378 N N . LEU A 1 174 ? -19.099 2.741 18.953 1.00 97.38 174 LEU A N 1
ATOM 1379 C CA . LEU A 1 174 ? -20.038 1.652 18.672 1.00 97.38 174 LEU A CA 1
ATOM 1380 C C . LEU A 1 174 ? -20.150 0.674 19.846 1.00 97.38 174 LEU A C 1
ATOM 1382 O O . LEU A 1 174 ? -21.263 0.298 20.209 1.00 97.38 174 LEU A O 1
ATOM 1386 N N . GLU A 1 175 ? -19.035 0.308 20.481 1.00 94.19 175 GLU A N 1
ATOM 1387 C CA . GLU A 1 175 ? -19.058 -0.574 21.657 1.00 94.19 175 GLU A CA 1
ATOM 1388 C C . GLU A 1 175 ? -19.782 0.067 22.842 1.00 94.19 175 GLU A C 1
ATOM 1390 O O . GLU A 1 175 ? -20.606 -0.574 23.495 1.00 94.19 175 GLU A O 1
ATOM 1395 N N . ASN A 1 176 ? -19.528 1.354 23.082 1.00 92.75 176 ASN A N 1
ATOM 1396 C CA . ASN A 1 176 ? -20.182 2.097 24.157 1.00 92.75 176 ASN A CA 1
ATOM 1397 C C . ASN A 1 176 ? -21.676 2.342 23.894 1.00 92.75 176 ASN A C 1
ATOM 1399 O O . ASN A 1 176 ? -22.434 2.509 24.843 1.00 92.75 176 ASN A O 1
ATOM 1403 N N . ALA A 1 177 ? -22.109 2.385 22.630 1.00 90.50 177 ALA A N 1
ATOM 1404 C CA . ALA A 1 177 ? -23.520 2.524 22.269 1.00 90.50 177 ALA A CA 1
ATOM 1405 C C . ALA A 1 177 ? -24.299 1.196 22.342 1.00 90.50 177 ALA A C 1
ATOM 1407 O O . ALA A 1 177 ? -25.527 1.221 22.434 1.00 90.50 177 ALA A O 1
ATOM 1408 N N . GLY A 1 178 ? -23.601 0.058 22.259 1.00 73.12 178 GLY A N 1
ATOM 1409 C CA . GLY A 1 178 ? -24.170 -1.289 22.382 1.00 73.12 178 GLY A CA 1
ATOM 1410 C C . GLY A 1 178 ? -24.124 -1.888 23.795 1.00 73.12 178 GLY A C 1
ATOM 1411 O O . GLY A 1 178 ? -24.703 -2.956 23.997 1.00 73.12 178 GLY A O 1
ATOM 1412 N N . SER A 1 179 ? -23.448 -1.218 24.738 1.00 55.72 179 SER A N 1
ATOM 1413 C CA . SER A 1 179 ? -23.361 -1.564 26.171 1.00 55.72 179 SER A CA 1
ATOM 1414 C C . SER A 1 179 ? -24.510 -0.959 26.981 1.00 55.72 179 SER A C 1
ATOM 1416 O O . SER A 1 179 ? -24.974 -1.630 27.931 1.00 55.72 179 SER A O 1
#

pLDDT: mean 83.8, std 20.96, range [31.16, 98.5]

Radius of gyration: 31.84 Å; Cα contacts (8 Å, |Δi|>4): 82; chains: 1; bounding box: 87×49×89 Å

Organism: Pseudomonas putida (NCBI:txid303)

Foldseek 3Di:
DDDDDDDDDDDDDDDDDDDDDPPPVVVVVVVVVVVVVVVVPDDDALLRCCVVQAPLVVVQVVVLQVVLVVCC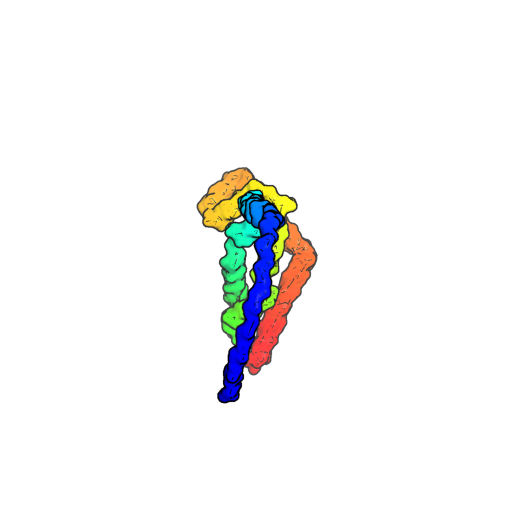VVLVVDDSVRLSVLCCVLPDSVVVSVVCCVLRPCVQDPPVLVVLVSVCNVPVVSLVVLCPDPNSVVSVVSSVVSVVVCVPPPVSVVSVVVSVVSSVVVSVVVSVVVD

Solvent-accessible surface area (backbone atoms only — not comparable to full-atom values): 10765 Å² total; per-residue (Å²): 134,89,79,87,85,89,86,89,87,86,89,83,92,76,94,77,85,83,89,77,82,75,80,64,78,74,61,54,58,63,54,57,56,54,57,59,62,59,68,76,71,62,76,74,51,71,61,57,46,46,68,77,58,48,67,60,66,62,52,42,52,53,50,47,54,55,50,20,64,57,45,36,75,82,39,74,85,49,55,54,66,61,45,36,51,47,43,54,75,55,56,42,66,66,58,54,50,54,52,48,45,62,61,66,24,73,91,68,31,52,73,69,58,45,50,52,50,47,55,26,74,79,29,68,69,51,37,59,55,36,58,75,36,71,69,33,43,52,51,50,52,49,51,53,48,53,52,51,52,50,73,65,32,65,66,54,45,52,52,52,50,51,36,52,47,55,38,51,56,51,53,55,51,52,50,65,72,74,106

Sequence (179 aa):
MHGRPDLAIIPGLKRAQGQPMPRLCKLLLPLLFAAALTACDQKPTREEQIVASLPLQEAYEHNIDRMALLLTRSHPQLDEETIRSVLRKHLTVEDQRQDLFKLYSEKNFSDAEFATIVEVTRDPAKAKALEQTEDGQQLSAKLTRLMRETARDEKAQALAAQRLQRVQDELDALENAGS

Mean predicted aligned error: 12.06 Å